Protein AF-A0A257R9K8-F1 (afdb_monomer)

Sequence (187 aa):
MIDKPDPLGQGSGMNDDDGDRAAQPGGELALRAGPARPNPPLPIALMILLLGLAAPFVFVRTAQPSPFLTMMALLLPLAGTIAVIGAVESMRRLRADRAIRARAVIGVEGITLHRKPADAEHHAWTDIASADVTATVLTLILRGEGGKRVRRAVRYGRLETPVEMLRGRIAQGLRTGGSVTEADQLS

Structure (mmCIF, N/CA/C/O backbone):
data_AF-A0A257R9K8-F1
#
_entry.id   AF-A0A257R9K8-F1
#
loop_
_atom_site.group_PDB
_atom_site.id
_atom_site.type_symbol
_atom_site.label_atom_id
_atom_site.label_alt_id
_atom_site.label_comp_id
_atom_site.label_asym_id
_atom_site.label_entity_id
_atom_site.label_seq_id
_atom_site.pdbx_PDB_ins_code
_atom_site.Cartn_x
_atom_site.Cartn_y
_atom_site.Cartn_z
_atom_site.occupancy
_atom_site.B_iso_or_equiv
_atom_site.auth_seq_id
_atom_site.auth_comp_id
_atom_site.auth_asym_id
_atom_site.auth_atom_id
_atom_site.pdbx_PDB_model_num
ATOM 1 N N . MET A 1 1 ? 47.561 -29.122 45.111 1.00 55.53 1 MET A N 1
ATOM 2 C CA . MET A 1 1 ? 46.086 -29.148 45.038 1.00 55.53 1 MET A CA 1
ATOM 3 C C . MET A 1 1 ? 45.684 -27.752 44.601 1.00 55.53 1 MET A C 1
ATOM 5 O O . MET A 1 1 ? 45.862 -26.827 45.375 1.00 55.53 1 MET A O 1
ATOM 9 N N . ILE A 1 2 ? 45.395 -27.575 43.311 1.00 54.31 2 ILE A N 1
ATOM 10 C CA . ILE A 1 2 ? 45.179 -26.260 42.693 1.00 54.31 2 ILE A CA 1
ATOM 11 C C . ILE A 1 2 ? 43.671 -26.065 42.586 1.00 54.31 2 ILE A C 1
ATOM 13 O O . ILE A 1 2 ? 42.995 -26.885 41.963 1.00 54.31 2 ILE A O 1
ATOM 17 N N . ASP A 1 3 ? 43.186 -25.018 43.246 1.00 55.19 3 ASP A N 1
ATOM 18 C CA . ASP A 1 3 ? 41.790 -24.599 43.265 1.00 55.19 3 ASP A CA 1
ATOM 19 C C . ASP A 1 3 ? 41.323 -24.215 41.860 1.00 55.19 3 ASP A C 1
ATOM 21 O O . ASP A 1 3 ? 42.001 -23.487 41.128 1.00 55.19 3 ASP A O 1
ATOM 25 N N . LYS A 1 4 ? 40.162 -24.737 41.478 1.00 68.06 4 LYS A N 1
ATOM 26 C CA . LYS A 1 4 ? 39.526 -24.517 40.182 1.00 68.06 4 LYS A CA 1
ATOM 27 C C . LYS A 1 4 ? 38.379 -23.528 40.406 1.00 68.06 4 LYS A C 1
ATOM 29 O O . LYS A 1 4 ? 37.472 -23.870 41.157 1.00 68.06 4 LYS A O 1
ATOM 34 N N . PRO A 1 5 ? 38.382 -22.329 39.802 1.00 65.88 5 PRO A N 1
ATOM 35 C CA . PRO A 1 5 ? 37.257 -21.418 39.953 1.00 65.88 5 PRO A CA 1
ATOM 36 C C . PRO A 1 5 ? 36.048 -21.905 39.144 1.00 65.88 5 PRO A C 1
ATOM 38 O O . PRO A 1 5 ? 36.169 -22.274 37.971 1.00 65.88 5 PRO A O 1
ATOM 41 N N . ASP A 1 6 ? 34.890 -21.893 39.803 1.00 66.25 6 ASP A N 1
ATOM 42 C CA . ASP A 1 6 ? 33.575 -22.172 39.234 1.00 66.25 6 ASP A CA 1
ATOM 43 C C . ASP A 1 6 ? 33.166 -21.118 38.185 1.00 66.25 6 ASP A C 1
ATOM 45 O O . ASP A 1 6 ? 33.391 -19.918 38.383 1.00 66.25 6 ASP A O 1
ATOM 49 N N . PRO A 1 7 ? 32.521 -21.525 37.075 1.00 64.81 7 PRO A N 1
ATOM 50 C CA . PRO A 1 7 ? 31.951 -20.597 36.111 1.00 64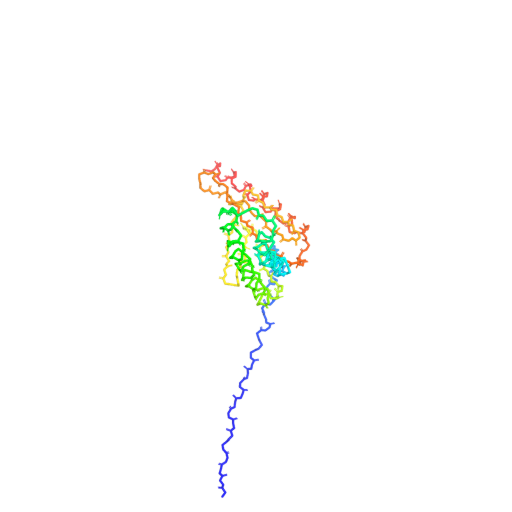.81 7 PRO A CA 1
ATOM 51 C C . PRO A 1 7 ? 30.667 -19.974 36.674 1.00 64.81 7 PRO A C 1
ATOM 53 O O . PRO A 1 7 ? 29.635 -20.628 36.827 1.00 64.81 7 PRO A O 1
ATOM 56 N N . LEU A 1 8 ? 30.729 -18.673 36.951 1.00 63.28 8 LEU A N 1
ATOM 57 C CA . LEU A 1 8 ? 29.572 -17.852 37.284 1.00 63.28 8 LEU A CA 1
ATOM 58 C C . LEU A 1 8 ? 28.563 -17.829 36.123 1.00 63.28 8 LEU A C 1
ATOM 60 O O . LEU A 1 8 ? 28.846 -17.321 35.042 1.00 63.28 8 LEU A O 1
ATOM 64 N N . GLY A 1 9 ? 27.363 -18.334 36.407 1.00 53.44 9 GLY A N 1
ATOM 65 C CA . GLY A 1 9 ? 26.102 -17.659 36.097 1.00 53.44 9 GLY A CA 1
ATOM 66 C C . GLY A 1 9 ? 25.776 -17.422 34.624 1.00 53.44 9 GLY A C 1
ATOM 67 O O . GLY A 1 9 ? 25.812 -16.287 34.156 1.00 53.44 9 GLY A O 1
ATOM 68 N N . GLN A 1 10 ? 25.300 -18.458 33.927 1.00 51.50 10 GLN A N 1
ATOM 69 C CA . GLN A 1 10 ? 24.393 -18.243 32.796 1.00 51.50 10 GLN A CA 1
ATOM 70 C C . GLN A 1 10 ? 23.023 -17.840 33.342 1.00 51.50 10 GLN A C 1
ATOM 72 O O . GLN A 1 10 ? 22.193 -18.667 33.715 1.00 51.50 10 GLN A O 1
ATOM 77 N N . GLY A 1 11 ? 22.840 -16.526 33.452 1.00 48.53 11 GLY A N 1
ATOM 78 C CA . GLY A 1 11 ? 21.573 -15.907 33.785 1.00 48.53 11 GLY A CA 1
ATOM 79 C C . GLY A 1 11 ? 20.512 -16.211 32.730 1.00 48.53 11 GLY A C 1
ATOM 80 O O . GLY A 1 11 ? 20.732 -16.028 31.537 1.00 48.53 11 GLY A O 1
ATOM 81 N N . SER A 1 12 ? 19.360 -16.672 33.215 1.00 55.56 12 SER A N 1
ATOM 82 C CA . SER A 1 12 ? 18.038 -16.124 32.902 1.00 55.56 12 SER A CA 1
ATOM 83 C C . SER A 1 12 ? 17.899 -15.513 31.501 1.00 55.56 12 SER A C 1
ATOM 85 O O . SER A 1 12 ? 17.881 -14.295 31.327 1.00 55.56 12 SER A O 1
ATOM 87 N N . GLY A 1 13 ? 17.782 -16.375 30.492 1.00 46.25 13 GLY A N 1
ATOM 88 C CA . GLY A 1 13 ? 17.338 -15.992 29.156 1.00 46.25 13 GLY A CA 1
ATOM 89 C C . GLY A 1 13 ? 15.830 -15.772 29.149 1.00 46.25 13 GLY A C 1
ATOM 90 O O . GLY A 1 13 ? 15.085 -16.680 28.804 1.00 46.25 13 GLY A O 1
ATOM 91 N N . MET A 1 14 ? 15.432 -14.592 29.622 1.00 52.47 14 MET A N 1
ATOM 92 C CA . MET A 1 14 ? 14.303 -13.775 29.169 1.00 52.47 14 MET A CA 1
ATOM 93 C C . MET A 1 14 ? 13.263 -14.504 28.289 1.00 52.47 14 MET A C 1
ATOM 95 O O . MET A 1 14 ? 13.457 -14.710 27.091 1.00 52.47 14 MET A O 1
ATOM 99 N N . ASN A 1 15 ? 12.130 -14.850 28.903 1.00 48.72 15 ASN A N 1
ATOM 100 C CA . ASN A 1 15 ? 10.865 -15.084 28.210 1.00 48.72 15 ASN A CA 1
ATOM 101 C C . ASN A 1 15 ? 10.399 -13.756 27.581 1.00 48.72 15 ASN A C 1
ATOM 103 O O . ASN A 1 15 ? 9.655 -13.013 28.210 1.00 48.72 15 ASN A O 1
ATOM 107 N N . ASP A 1 16 ? 10.821 -13.465 26.350 1.00 50.03 16 ASP A N 1
ATOM 108 C CA . ASP A 1 16 ? 10.291 -12.357 25.534 1.00 50.03 16 ASP A CA 1
ATOM 109 C C . ASP A 1 16 ? 9.246 -12.864 24.518 1.00 50.03 16 ASP A C 1
ATOM 111 O O . ASP A 1 16 ? 9.225 -12.444 23.361 1.00 50.03 16 ASP A O 1
ATOM 115 N N . ASP A 1 17 ? 8.378 -13.790 24.935 1.00 45.75 17 ASP A N 1
ATOM 116 C CA . ASP A 1 17 ? 7.265 -14.305 24.114 1.00 45.75 17 ASP A CA 1
ATOM 117 C C . ASP A 1 17 ? 5.895 -13.869 24.671 1.00 45.75 17 ASP A C 1
ATOM 119 O O . ASP A 1 17 ? 4.908 -14.596 24.621 1.00 45.75 17 ASP A O 1
ATOM 123 N N . ASP A 1 18 ? 5.840 -12.651 25.224 1.00 44.41 18 ASP A N 1
ATOM 124 C CA . ASP A 1 18 ? 4.623 -11.992 25.733 1.00 44.41 18 ASP A CA 1
ATOM 125 C C . ASP A 1 18 ? 4.206 -10.771 24.878 1.00 44.41 18 ASP A C 1
ATOM 127 O O . ASP A 1 18 ? 3.496 -9.871 25.324 1.00 44.41 18 ASP A O 1
ATOM 131 N N . GLY A 1 19 ? 4.614 -10.728 23.604 1.00 45.31 19 GLY A N 1
ATOM 132 C CA . GLY A 1 19 ? 4.283 -9.625 22.689 1.00 45.31 19 GLY A CA 1
ATOM 133 C C . GLY A 1 19 ? 2.932 -9.731 21.969 1.00 45.31 19 GLY A C 1
ATOM 134 O O . GLY A 1 19 ? 2.471 -8.740 21.405 1.00 45.31 19 GLY A O 1
ATOM 135 N N . ASP A 1 20 ? 2.279 -10.900 21.972 1.00 46.03 20 ASP A N 1
ATOM 136 C CA . ASP A 1 20 ? 1.081 -11.158 21.148 1.00 46.03 20 ASP A CA 1
ATOM 137 C C . ASP A 1 20 ? -0.254 -11.121 21.920 1.00 46.03 20 ASP A C 1
ATOM 139 O O . ASP A 1 20 ? -1.322 -11.391 21.360 1.00 46.03 20 ASP A O 1
ATOM 143 N N . ARG A 1 21 ? -0.227 -10.712 23.197 1.00 46.47 21 ARG A N 1
ATOM 144 C CA . ARG A 1 21 ? -1.410 -10.578 24.069 1.00 46.47 21 ARG A CA 1
ATOM 145 C C . ARG A 1 21 ? -1.818 -9.132 24.366 1.00 46.47 21 ARG A C 1
ATOM 147 O O . ARG A 1 21 ? -2.255 -8.819 25.466 1.00 46.47 21 ARG A O 1
ATOM 154 N N . ALA A 1 22 ? -1.806 -8.270 23.357 1.00 46.34 22 ALA A N 1
ATOM 155 C CA . ALA A 1 22 ? -2.662 -7.082 23.356 1.00 46.34 22 ALA A CA 1
ATOM 156 C C . ALA A 1 22 ? -3.868 -7.305 22.430 1.00 46.34 22 ALA A C 1
ATOM 158 O O . ALA A 1 22 ? -4.115 -6.553 21.490 1.00 46.34 22 ALA A O 1
ATOM 159 N N . ALA A 1 23 ? -4.642 -8.360 22.699 1.00 44.97 23 ALA A N 1
ATOM 160 C CA . ALA A 1 23 ? -6.067 -8.324 22.402 1.00 44.97 23 ALA A CA 1
ATOM 161 C C . ALA A 1 23 ? -6.681 -7.319 23.388 1.00 44.97 23 ALA A C 1
ATOM 163 O O . ALA A 1 23 ? -7.135 -7.695 24.467 1.00 44.97 23 ALA A O 1
ATOM 164 N N . GLN A 1 24 ? -6.585 -6.026 23.062 1.00 46.12 24 GLN A N 1
ATOM 165 C CA . GLN A 1 24 ? -7.233 -4.992 23.854 1.00 46.12 24 GLN A CA 1
ATOM 166 C C . GLN A 1 24 ? -8.745 -5.259 23.861 1.00 46.12 24 GLN A C 1
ATOM 168 O O . GLN A 1 24 ? -9.344 -5.462 22.797 1.00 46.12 24 GLN A O 1
ATOM 173 N N . PRO A 1 25 ? -9.380 -5.289 25.041 1.00 41.09 25 PRO A N 1
ATOM 174 C CA . PRO A 1 25 ? -10.814 -5.447 25.138 1.00 41.09 25 PRO A CA 1
ATOM 175 C C . PRO A 1 25 ? -11.462 -4.123 24.715 1.00 41.09 25 PRO A C 1
ATOM 177 O O . PRO A 1 25 ? -11.513 -3.180 25.494 1.00 41.09 25 PRO A O 1
ATOM 180 N N . GLY A 1 26 ? -11.951 -4.048 23.473 1.00 55.06 26 GLY A N 1
ATOM 181 C CA . GLY A 1 26 ? -12.866 -2.983 23.047 1.00 55.06 26 GLY A CA 1
ATOM 182 C C . GLY A 1 26 ? -12.570 -2.361 21.684 1.00 55.06 26 GLY A C 1
ATOM 183 O O . GLY A 1 26 ? -12.005 -1.283 21.589 1.00 55.06 26 GLY A O 1
ATOM 184 N N . GLY A 1 27 ? -13.048 -2.990 20.608 1.00 69.81 27 GLY A N 1
ATOM 185 C CA . GLY A 1 27 ? -13.334 -2.290 19.347 1.00 69.81 27 GLY A CA 1
ATOM 186 C C . GLY A 1 27 ? -12.174 -2.052 18.373 1.00 69.81 27 GLY A C 1
ATOM 187 O O . GLY A 1 27 ? -12.426 -1.551 17.276 1.00 69.81 27 GLY A O 1
ATOM 188 N N . GLU A 1 28 ? -10.936 -2.415 18.687 1.00 85.06 28 GLU A N 1
ATOM 189 C CA . GLU A 1 28 ? -9.831 -2.288 17.729 1.00 85.06 28 GLU A CA 1
ATOM 190 C C . GLU A 1 28 ? -9.711 -3.526 16.833 1.00 85.06 28 GLU A C 1
ATOM 192 O O . GLU A 1 28 ? -9.675 -4.662 17.307 1.00 85.06 28 GLU A O 1
ATOM 197 N N . LEU A 1 29 ? -9.647 -3.314 15.515 1.00 90.00 29 LEU A N 1
ATOM 198 C CA . LEU A 1 29 ? -9.454 -4.382 14.536 1.00 90.00 29 LEU A CA 1
ATOM 199 C C . LEU A 1 29 ? -8.083 -4.242 13.874 1.00 90.00 29 LEU A C 1
ATOM 201 O O . LEU A 1 29 ? -7.843 -3.327 13.084 1.00 90.00 29 LEU A O 1
ATOM 205 N N . ALA A 1 30 ? -7.183 -5.175 14.172 1.00 90.81 30 ALA A N 1
ATOM 206 C CA . ALA A 1 30 ? -5.856 -5.206 13.574 1.00 90.81 30 ALA A CA 1
ATOM 207 C C . ALA A 1 30 ? -5.879 -5.845 12.174 1.00 90.81 30 ALA A C 1
ATOM 209 O O . ALA A 1 30 ? -6.375 -6.957 11.971 1.00 90.81 30 ALA A O 1
ATOM 210 N N . LEU A 1 31 ? -5.263 -5.166 11.208 1.00 90.62 31 LEU A N 1
ATOM 211 C CA . LEU A 1 31 ? -4.897 -5.716 9.909 1.00 90.62 31 LEU A CA 1
ATOM 212 C C . LEU A 1 31 ? -3.594 -6.499 10.080 1.00 90.62 31 LEU A C 1
ATOM 214 O O . LEU A 1 31 ? -2.499 -5.930 10.025 1.00 90.62 31 LEU A O 1
ATOM 218 N N . ARG A 1 32 ? -3.715 -7.810 10.310 1.00 88.31 32 ARG A N 1
ATOM 219 C CA . ARG A 1 32 ? -2.577 -8.726 10.418 1.00 88.31 32 ARG A CA 1
ATOM 220 C C . ARG A 1 32 ? -2.235 -9.274 9.042 1.00 88.31 32 ARG A C 1
ATOM 222 O O . ARG A 1 32 ? -3.056 -9.932 8.401 1.00 88.31 32 ARG A O 1
ATOM 229 N N . ALA A 1 33 ? -1.036 -8.965 8.565 1.00 88.56 33 ALA A N 1
ATOM 230 C CA . ALA A 1 33 ? -0.581 -9.426 7.265 1.00 88.56 33 ALA A CA 1
ATOM 231 C C . ALA A 1 33 ? 0.932 -9.652 7.233 1.00 88.56 33 ALA A C 1
ATOM 233 O O . ALA A 1 33 ? 1.720 -8.967 7.898 1.00 88.56 33 ALA A O 1
ATOM 234 N N . GLY A 1 34 ? 1.329 -10.621 6.417 1.00 85.00 34 GLY A N 1
ATOM 235 C CA . GLY A 1 34 ? 2.717 -10.856 6.064 1.00 85.00 34 GLY A CA 1
ATOM 236 C C . GLY A 1 34 ? 3.319 -9.731 5.208 1.00 85.00 34 GLY A C 1
ATOM 237 O O . GLY A 1 34 ? 2.640 -8.789 4.775 1.00 85.00 34 GLY A O 1
ATOM 238 N N . PRO A 1 35 ? 4.629 -9.812 4.950 1.00 82.88 35 PRO A N 1
ATOM 239 C CA . PRO A 1 35 ? 5.346 -8.789 4.205 1.00 82.88 35 PRO A CA 1
ATOM 240 C C . PRO A 1 35 ? 4.851 -8.677 2.759 1.00 82.88 35 PRO A C 1
ATOM 242 O O . PRO A 1 35 ? 4.417 -9.653 2.138 1.00 82.88 35 PRO A O 1
ATOM 245 N N . ALA A 1 36 ? 4.943 -7.469 2.201 1.00 83.75 36 ALA A N 1
ATOM 246 C CA . ALA A 1 36 ? 4.628 -7.227 0.799 1.00 83.75 36 ALA A CA 1
ATOM 247 C C . ALA A 1 36 ? 5.487 -8.106 -0.123 1.00 83.75 36 ALA A C 1
ATOM 249 O O . ALA A 1 36 ? 6.672 -8.337 0.129 1.00 83.75 36 ALA A O 1
ATOM 250 N N . ARG A 1 37 ? 4.896 -8.567 -1.231 1.00 79.62 37 ARG A N 1
ATOM 251 C CA . ARG A 1 37 ? 5.648 -9.299 -2.256 1.00 79.62 37 ARG A CA 1
ATOM 252 C C . ARG A 1 37 ? 6.726 -8.394 -2.875 1.00 79.62 37 ARG A C 1
ATOM 254 O O . ARG A 1 37 ? 6.467 -7.203 -3.072 1.00 79.62 37 ARG A O 1
ATOM 261 N N . PRO A 1 38 ? 7.901 -8.947 -3.214 1.00 77.12 38 PRO A N 1
ATOM 262 C CA . PRO A 1 38 ? 8.971 -8.176 -3.824 1.00 77.12 38 PRO A CA 1
ATOM 263 C C . PRO A 1 38 ? 8.558 -7.647 -5.200 1.00 77.12 38 PRO A C 1
ATOM 265 O O . PRO A 1 38 ? 7.914 -8.354 -5.977 1.00 77.12 38 PRO A O 1
ATOM 268 N N . ASN A 1 39 ? 8.930 -6.399 -5.492 1.00 78.81 39 ASN A N 1
ATOM 269 C CA . ASN A 1 39 ? 8.650 -5.737 -6.762 1.00 78.81 39 ASN A CA 1
ATOM 270 C C . ASN A 1 39 ? 9.881 -4.932 -7.229 1.00 78.81 39 ASN A C 1
ATOM 272 O O . ASN A 1 39 ? 10.261 -4.001 -6.515 1.00 78.81 39 ASN A O 1
ATOM 276 N N . PRO A 1 40 ? 10.469 -5.238 -8.402 1.00 75.38 40 PRO A N 1
ATOM 277 C CA . PRO A 1 40 ? 10.122 -6.348 -9.297 1.00 75.38 40 PRO A CA 1
ATOM 278 C C . PRO A 1 40 ? 10.531 -7.727 -8.729 1.00 75.38 40 PRO A C 1
ATOM 280 O O . PRO A 1 40 ? 11.467 -7.816 -7.933 1.00 75.38 40 PRO A O 1
ATOM 283 N N . PRO A 1 41 ? 9.859 -8.825 -9.126 1.00 82.75 41 PRO A N 1
ATOM 284 C CA . PRO A 1 41 ? 10.306 -10.184 -8.824 1.00 82.75 41 PRO A CA 1
ATOM 285 C C . PRO A 1 41 ? 11.723 -10.440 -9.352 1.00 82.75 41 PRO A C 1
ATOM 287 O O . PRO A 1 41 ? 12.034 -10.076 -10.486 1.00 82.75 41 PRO A O 1
ATOM 290 N N . LEU A 1 42 ? 12.560 -11.130 -8.567 1.00 83.69 42 LEU A N 1
ATOM 291 C CA . LEU A 1 42 ? 13.951 -11.432 -8.935 1.00 83.69 42 LEU A CA 1
ATOM 292 C C . LEU A 1 42 ? 14.094 -12.075 -10.332 1.00 83.69 42 LEU A C 1
ATOM 294 O O . LEU A 1 42 ? 14.951 -11.612 -11.084 1.00 83.69 42 LEU A O 1
ATOM 298 N N . PRO A 1 43 ? 13.264 -13.063 -10.741 1.00 86.00 43 PRO A N 1
ATOM 299 C CA . PRO A 1 43 ? 13.372 -13.641 -12.082 1.00 86.00 43 PRO A CA 1
ATOM 300 C C . PRO A 1 43 ? 13.142 -12.614 -13.197 1.00 86.00 43 PRO A C 1
ATOM 302 O O . PRO A 1 43 ? 13.826 -12.650 -14.213 1.00 86.00 43 PRO A O 1
ATOM 305 N N . ILE A 1 44 ? 12.223 -11.663 -12.986 1.00 85.81 44 ILE A N 1
ATOM 306 C CA . ILE A 1 44 ? 11.934 -10.596 -13.952 1.00 85.81 44 ILE A CA 1
ATOM 307 C C . ILE A 1 44 ? 13.108 -9.618 -14.023 1.00 85.81 44 ILE A C 1
ATOM 309 O O . ILE A 1 44 ? 13.541 -9.267 -15.116 1.00 85.81 44 ILE A O 1
ATOM 313 N N . ALA A 1 45 ? 13.665 -9.218 -12.877 1.00 85.56 45 ALA A N 1
ATOM 314 C CA . ALA A 1 45 ? 14.845 -8.354 -12.842 1.00 85.56 45 ALA A CA 1
ATOM 315 C C . ALA A 1 45 ? 16.049 -8.997 -13.556 1.00 85.56 45 ALA A C 1
ATOM 317 O O . ALA A 1 45 ? 16.724 -8.336 -14.343 1.00 85.56 45 ALA A O 1
ATOM 318 N N . LEU A 1 46 ? 16.275 -10.299 -13.340 1.00 87.62 46 LEU A N 1
ATOM 319 C CA . LEU A 1 46 ? 17.307 -11.067 -14.040 1.00 87.62 46 LEU A CA 1
ATOM 320 C C . LEU A 1 46 ? 17.039 -11.149 -15.546 1.00 87.62 46 LEU A C 1
ATOM 322 O O . LEU A 1 46 ? 17.965 -10.963 -16.327 1.00 87.62 46 LEU A O 1
ATOM 326 N N . MET A 1 47 ? 15.791 -11.370 -15.969 1.00 87.12 47 MET A N 1
ATOM 327 C CA . MET A 1 47 ? 15.427 -11.344 -17.389 1.00 87.12 47 MET A CA 1
ATOM 328 C C . MET A 1 47 ? 15.715 -9.988 -18.039 1.00 87.12 47 MET A C 1
ATOM 330 O O . MET A 1 47 ? 16.282 -9.956 -19.126 1.00 87.12 47 MET A O 1
ATOM 334 N N . ILE A 1 48 ? 15.358 -8.877 -17.383 1.00 85.00 48 ILE A N 1
ATOM 335 C CA . ILE A 1 48 ? 15.638 -7.521 -17.884 1.00 85.00 48 ILE A CA 1
ATOM 336 C C . ILE A 1 48 ? 17.149 -7.308 -18.016 1.00 85.00 48 ILE A C 1
ATOM 338 O O . ILE A 1 48 ? 17.604 -6.785 -19.031 1.00 85.00 48 ILE A O 1
ATOM 342 N N . LEU A 1 49 ? 17.934 -7.753 -17.029 1.00 85.94 49 LEU A N 1
ATOM 343 C CA . LEU A 1 49 ? 19.392 -7.688 -17.094 1.00 85.94 49 LEU A CA 1
ATOM 344 C C . LEU A 1 49 ? 19.947 -8.517 -18.261 1.00 85.94 49 LEU A C 1
ATOM 346 O O . LEU A 1 49 ? 20.741 -8.004 -19.042 1.00 85.94 49 LEU A O 1
ATOM 350 N N . LEU A 1 50 ? 19.516 -9.773 -18.408 1.00 88.06 50 LEU A N 1
ATOM 351 C CA . LEU A 1 50 ? 19.958 -10.651 -19.496 1.00 88.06 50 LEU A CA 1
ATOM 352 C C . LEU A 1 50 ? 19.598 -10.075 -20.868 1.00 88.06 50 LEU A C 1
ATOM 354 O O . LEU A 1 50 ? 20.434 -10.073 -21.768 1.00 88.06 50 LEU A O 1
ATOM 358 N N . LEU A 1 51 ? 18.388 -9.530 -21.014 1.00 84.69 51 LEU A N 1
ATOM 359 C CA . LEU A 1 51 ? 17.959 -8.850 -22.232 1.00 84.69 51 LEU A CA 1
ATOM 360 C C . LEU A 1 51 ? 18.822 -7.612 -22.510 1.00 84.69 51 LEU A C 1
ATOM 362 O O . LEU A 1 51 ? 19.235 -7.396 -23.648 1.00 84.69 51 LEU A O 1
ATOM 366 N N . GLY A 1 52 ? 19.143 -6.835 -21.473 1.00 82.44 52 GLY A N 1
ATOM 367 C CA . GLY A 1 52 ? 20.021 -5.672 -21.578 1.00 82.44 52 GLY A CA 1
ATOM 368 C C . GLY A 1 52 ? 21.453 -6.014 -21.976 1.00 82.44 52 GLY A C 1
ATOM 369 O O . GLY A 1 52 ? 22.074 -5.240 -22.694 1.00 82.44 52 GLY A O 1
ATOM 370 N N . LEU A 1 53 ? 21.960 -7.183 -21.581 1.00 84.50 53 LEU A N 1
ATOM 371 C CA . LEU A 1 53 ? 23.272 -7.678 -22.007 1.00 84.50 53 LEU A CA 1
ATOM 372 C C . LEU A 1 53 ? 23.247 -8.269 -23.425 1.00 84.50 53 LEU A C 1
ATOM 374 O O . LEU A 1 53 ? 24.219 -8.131 -24.165 1.00 84.50 53 LEU A O 1
ATOM 378 N N . ALA A 1 54 ? 22.142 -8.903 -23.824 1.00 83.94 54 ALA A N 1
ATOM 379 C CA . ALA A 1 54 ? 21.993 -9.501 -25.149 1.00 83.94 54 ALA A CA 1
ATOM 380 C C . ALA A 1 54 ? 21.736 -8.460 -26.252 1.00 83.94 54 ALA A C 1
ATOM 382 O O . ALA A 1 54 ? 22.211 -8.629 -27.376 1.00 83.94 54 ALA A O 1
ATOM 383 N N . ALA A 1 55 ? 21.016 -7.375 -25.945 1.00 77.31 55 ALA A N 1
ATOM 384 C CA . ALA A 1 55 ? 20.639 -6.356 -26.923 1.00 77.31 55 ALA A CA 1
ATOM 385 C C . ALA A 1 55 ? 21.848 -5.749 -27.671 1.00 77.31 55 ALA A C 1
ATOM 387 O O . ALA A 1 55 ? 21.825 -5.771 -28.903 1.00 77.31 55 ALA A O 1
ATOM 388 N N . PRO A 1 56 ? 22.935 -5.298 -27.007 1.00 73.50 56 PRO A N 1
ATOM 389 C CA . PRO A 1 56 ? 24.136 -4.823 -27.695 1.00 73.50 56 PRO A CA 1
ATOM 390 C C . PRO A 1 56 ? 24.708 -5.839 -28.691 1.00 73.50 56 PRO A C 1
ATOM 392 O O . PRO A 1 56 ? 25.090 -5.466 -29.795 1.00 73.50 56 PRO A O 1
ATOM 395 N N . PHE A 1 57 ? 24.725 -7.128 -28.338 1.00 78.19 57 PHE A N 1
ATOM 396 C CA . PHE A 1 57 ? 25.269 -8.178 -29.201 1.00 78.19 57 PHE A CA 1
ATOM 397 C C . PHE A 1 57 ? 24.435 -8.378 -30.472 1.00 78.19 57 PHE A C 1
ATOM 399 O O . PHE A 1 57 ? 24.987 -8.551 -31.559 1.00 78.19 57 PHE A O 1
ATOM 406 N N . VAL A 1 58 ? 23.106 -8.316 -30.343 1.00 77.12 58 VAL A N 1
ATOM 407 C CA . VAL A 1 58 ? 22.188 -8.386 -31.486 1.00 77.12 58 VAL A CA 1
ATOM 408 C C . VAL A 1 58 ? 22.367 -7.156 -32.375 1.00 77.12 58 VAL A C 1
ATOM 410 O O . VAL A 1 58 ? 22.611 -7.310 -33.568 1.00 77.12 58 VAL A O 1
ATOM 413 N N . PHE A 1 59 ? 22.357 -5.945 -31.807 1.00 72.88 59 PHE A N 1
ATOM 414 C CA . PHE A 1 59 ? 22.502 -4.709 -32.585 1.00 72.88 59 PHE A CA 1
ATOM 415 C C . PHE A 1 59 ? 23.838 -4.617 -33.329 1.00 72.88 59 PHE A C 1
ATOM 417 O O . PHE A 1 59 ? 23.851 -4.192 -34.481 1.00 72.88 59 PHE A O 1
ATOM 424 N N . VAL A 1 60 ? 24.938 -5.073 -32.722 1.00 72.06 60 VAL A N 1
ATOM 425 C CA . VAL A 1 60 ? 26.252 -5.120 -33.386 1.00 72.06 60 VAL A CA 1
ATOM 426 C C . VAL A 1 60 ? 26.258 -6.083 -34.580 1.00 72.06 60 VAL A C 1
ATOM 428 O O . VAL A 1 60 ? 26.976 -5.840 -35.546 1.00 72.06 60 VAL A O 1
ATOM 431 N N . ARG A 1 61 ? 25.471 -7.169 -34.548 1.00 74.75 61 ARG A N 1
ATOM 432 C CA . ARG A 1 61 ? 25.439 -8.165 -35.633 1.00 74.75 61 ARG A CA 1
ATOM 433 C C . ARG A 1 61 ? 24.383 -7.917 -36.707 1.00 74.75 61 ARG A C 1
ATOM 435 O O . ARG A 1 61 ? 24.570 -8.403 -37.818 1.00 74.75 61 ARG A O 1
ATOM 442 N N . THR A 1 62 ? 23.280 -7.235 -36.399 1.00 70.62 62 THR A N 1
ATOM 443 C CA . THR A 1 62 ? 22.111 -7.187 -37.299 1.00 70.62 62 THR A CA 1
ATOM 444 C C . THR A 1 62 ? 21.710 -5.792 -37.770 1.00 70.62 62 THR A C 1
ATOM 446 O O . THR A 1 62 ? 20.897 -5.699 -38.686 1.00 70.62 62 THR A O 1
ATOM 449 N N . ALA A 1 63 ? 22.215 -4.710 -37.170 1.00 58.41 63 ALA A N 1
ATOM 450 C CA . ALA A 1 63 ? 21.759 -3.355 -37.480 1.00 58.41 63 ALA A CA 1
ATOM 451 C C . ALA A 1 63 ? 22.822 -2.517 -38.204 1.00 58.41 63 ALA A C 1
ATOM 453 O O . ALA A 1 63 ? 24.021 -2.649 -37.965 1.00 58.41 63 ALA A O 1
ATOM 454 N N . GLN A 1 64 ? 22.363 -1.601 -39.063 1.00 69.06 64 GLN A N 1
ATOM 455 C CA . GLN A 1 64 ? 23.201 -0.513 -39.564 1.00 69.06 64 GLN A CA 1
ATOM 456 C C . GLN A 1 64 ? 23.724 0.318 -38.376 1.00 69.06 64 GLN A C 1
ATOM 458 O O . GLN A 1 64 ? 22.968 0.546 -37.426 1.00 69.06 64 GLN A O 1
ATOM 463 N N . PRO A 1 65 ? 24.990 0.770 -38.400 1.00 66.31 65 PRO A N 1
ATOM 464 C CA . PRO A 1 65 ? 25.617 1.458 -37.276 1.00 66.31 65 PRO A CA 1
ATOM 465 C C . PRO A 1 65 ? 24.914 2.793 -36.988 1.00 66.31 65 PRO A C 1
ATOM 467 O O . PRO A 1 65 ? 25.207 3.817 -37.598 1.00 66.31 65 PRO A O 1
ATOM 470 N N . SER A 1 66 ? 23.973 2.778 -36.042 1.00 81.31 66 SER A N 1
ATOM 471 C CA . SER A 1 66 ? 23.296 3.968 -35.528 1.00 81.31 66 SER A CA 1
ATOM 472 C C . SER A 1 66 ? 23.861 4.311 -34.148 1.00 81.31 66 SER A C 1
ATOM 474 O O . SER A 1 66 ? 23.652 3.546 -33.202 1.00 81.31 66 SER A O 1
ATOM 476 N N . PRO A 1 67 ? 24.549 5.456 -33.984 1.00 79.62 67 PRO A N 1
ATOM 477 C CA . PRO A 1 67 ? 25.152 5.833 -32.706 1.00 79.62 67 PRO A CA 1
ATOM 478 C C . PRO A 1 67 ? 24.104 6.015 -31.598 1.00 79.62 67 PRO A C 1
ATOM 480 O O . PRO A 1 67 ? 24.379 5.722 -30.436 1.00 79.62 67 PRO A O 1
ATOM 483 N N . PHE A 1 68 ? 22.881 6.423 -31.955 1.00 82.12 68 PHE A N 1
ATOM 484 C CA . PHE A 1 68 ? 21.769 6.552 -31.014 1.00 82.12 68 PHE A CA 1
ATOM 485 C C . PHE A 1 68 ? 21.342 5.197 -30.430 1.00 82.12 68 PHE A C 1
ATOM 487 O O . PHE A 1 68 ? 21.196 5.071 -29.213 1.00 82.12 68 PHE A O 1
ATOM 494 N N . LEU A 1 69 ? 21.189 4.169 -31.276 1.00 76.62 69 LEU A N 1
ATOM 495 C CA . LEU A 1 69 ? 20.828 2.822 -30.821 1.00 76.62 69 LEU A CA 1
ATOM 496 C C . LEU A 1 69 ? 21.935 2.206 -29.965 1.00 76.62 69 LEU A C 1
ATOM 498 O O . LEU A 1 69 ? 21.634 1.608 -28.936 1.00 76.62 69 LEU A O 1
ATOM 502 N N . THR A 1 70 ? 23.202 2.410 -30.330 1.00 75.75 70 THR A N 1
ATOM 503 C CA . THR A 1 70 ? 24.348 1.966 -29.522 1.00 75.75 70 THR A CA 1
ATOM 504 C C . THR A 1 70 ? 24.350 2.625 -28.143 1.00 75.75 70 THR A C 1
ATOM 506 O O . THR A 1 70 ? 24.544 1.947 -27.135 1.00 75.75 70 THR A O 1
ATOM 509 N N . MET A 1 71 ? 24.074 3.932 -28.071 1.00 81.94 71 MET A N 1
ATOM 510 C CA . MET A 1 71 ? 24.001 4.660 -26.803 1.00 81.94 71 MET A CA 1
ATOM 511 C C . MET A 1 71 ? 22.837 4.170 -25.926 1.00 81.94 71 MET A C 1
ATOM 513 O O . MET A 1 71 ? 23.029 3.925 -24.738 1.00 81.94 71 MET A O 1
ATOM 517 N N . MET A 1 72 ? 21.649 3.948 -26.499 1.00 81.25 72 MET A N 1
ATOM 518 C CA . MET A 1 72 ? 20.505 3.377 -25.770 1.00 81.25 72 MET A CA 1
ATOM 519 C C . MET A 1 72 ? 20.767 1.936 -25.312 1.00 81.25 72 MET A C 1
ATOM 521 O O . MET A 1 72 ? 20.424 1.569 -24.188 1.00 81.25 72 MET A O 1
ATOM 525 N N . ALA A 1 73 ? 21.427 1.129 -26.145 1.00 76.94 73 ALA A N 1
ATOM 526 C CA . ALA A 1 73 ? 21.808 -0.237 -25.806 1.00 76.94 73 ALA A CA 1
ATOM 527 C C . ALA A 1 73 ? 22.828 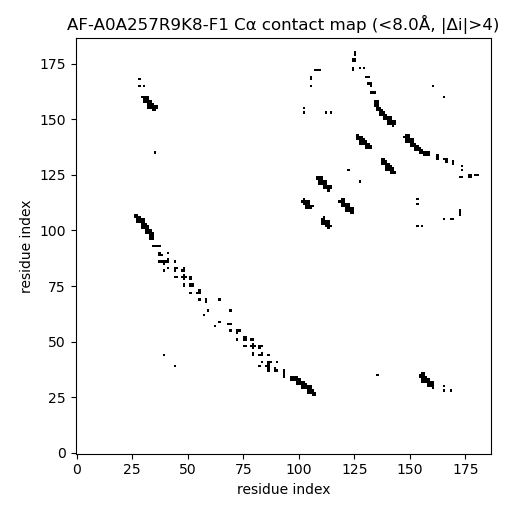-0.291 -24.658 1.00 76.94 73 ALA A C 1
ATOM 529 O O . ALA A 1 73 ? 22.786 -1.227 -23.868 1.00 76.94 73 ALA A O 1
ATOM 530 N N . LEU A 1 74 ? 23.695 0.718 -24.510 1.00 79.12 74 LEU A N 1
ATOM 531 C CA . LEU A 1 74 ? 24.619 0.836 -23.373 1.00 79.12 74 LEU A CA 1
ATOM 532 C C . LEU A 1 74 ? 23.922 1.234 -22.062 1.00 79.12 74 LEU A C 1
ATOM 534 O O . LEU A 1 74 ? 24.394 0.870 -20.985 1.00 79.12 74 LEU A O 1
ATOM 538 N N . LEU A 1 75 ? 22.787 1.935 -22.130 1.00 83.56 75 LEU A N 1
ATOM 539 C CA . LEU A 1 75 ? 21.991 2.289 -20.948 1.00 83.56 75 LEU A CA 1
ATOM 540 C C . LEU A 1 75 ? 21.153 1.110 -20.424 1.00 83.56 75 LEU A C 1
ATOM 542 O O . LEU A 1 75 ? 20.830 1.064 -19.236 1.00 83.56 75 LEU A O 1
ATOM 546 N N . LEU A 1 76 ? 20.826 0.134 -21.277 1.00 81.12 76 LEU A N 1
ATOM 547 C CA . LEU A 1 76 ? 20.025 -1.035 -20.899 1.00 81.12 76 LEU A CA 1
ATOM 548 C C . LEU A 1 76 ? 20.668 -1.898 -19.791 1.00 81.12 76 LEU A C 1
ATOM 550 O O . LEU A 1 76 ? 19.971 -2.219 -18.825 1.00 81.12 76 LEU A O 1
ATOM 554 N N . PRO A 1 77 ? 21.969 -2.251 -19.858 1.00 82.25 77 PRO A N 1
ATOM 555 C CA . PRO A 1 77 ? 22.667 -2.930 -18.770 1.00 82.25 77 PRO A CA 1
ATOM 556 C C . PRO A 1 77 ? 22.580 -2.176 -17.442 1.00 82.25 77 PRO A C 1
ATOM 558 O O . PRO A 1 77 ? 22.382 -2.802 -16.403 1.00 82.25 77 PRO A O 1
ATOM 561 N N . LEU A 1 78 ? 22.670 -0.840 -17.469 1.00 84.88 78 LEU A N 1
ATOM 562 C CA . LEU A 1 78 ? 22.564 -0.005 -16.270 1.00 84.88 78 LEU A CA 1
ATOM 563 C C . LEU A 1 78 ? 21.158 -0.089 -15.651 1.00 84.88 78 LEU A C 1
ATOM 565 O O . LEU A 1 78 ? 21.012 -0.249 -14.442 1.00 84.88 78 LEU A O 1
ATOM 569 N N . ALA A 1 79 ? 20.109 -0.043 -16.475 1.00 82.50 79 ALA A N 1
ATOM 570 C CA . ALA A 1 79 ? 18.739 -0.240 -16.002 1.00 82.50 79 ALA A CA 1
ATOM 571 C C . ALA A 1 79 ? 18.535 -1.653 -15.419 1.00 82.50 79 ALA A C 1
ATOM 573 O O . ALA A 1 79 ? 17.909 -1.816 -14.368 1.00 82.50 79 ALA A O 1
ATOM 574 N N . GLY A 1 80 ? 19.109 -2.672 -16.067 1.00 81.31 80 GLY A N 1
ATOM 575 C CA . GLY A 1 80 ? 19.077 -4.057 -15.602 1.00 81.31 80 GLY A CA 1
ATOM 576 C C . GLY A 1 80 ? 19.759 -4.256 -14.247 1.00 81.31 80 GLY A C 1
ATOM 577 O O . GLY A 1 80 ? 19.199 -4.914 -13.369 1.00 81.31 80 GLY A O 1
ATOM 578 N N . THR A 1 81 ? 20.936 -3.663 -14.028 1.00 85.00 81 THR A N 1
ATOM 579 C CA . THR A 1 81 ? 21.651 -3.780 -12.746 1.00 85.00 81 THR A CA 1
ATOM 580 C C . THR A 1 81 ? 20.896 -3.092 -11.615 1.00 85.00 81 THR A C 1
ATOM 582 O O . THR A 1 81 ? 20.741 -3.692 -10.550 1.00 85.00 81 THR A O 1
ATOM 585 N N . ILE A 1 82 ? 20.342 -1.896 -11.847 1.00 86.88 82 ILE A N 1
ATOM 586 C CA . ILE A 1 82 ? 19.494 -1.193 -10.869 1.00 86.88 82 ILE A CA 1
ATOM 587 C C . ILE A 1 82 ? 18.276 -2.052 -10.495 1.00 86.88 82 ILE A C 1
ATOM 589 O O . ILE A 1 82 ? 17.960 -2.194 -9.311 1.00 86.88 82 ILE A O 1
ATOM 593 N N . ALA A 1 83 ? 17.621 -2.680 -11.478 1.00 83.00 83 ALA A N 1
ATOM 594 C CA . ALA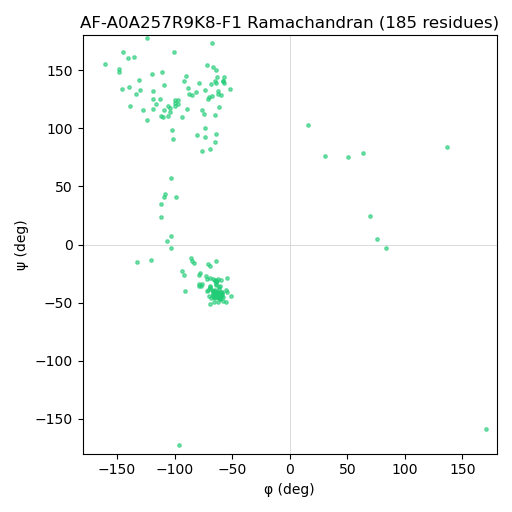 A 1 83 ? 16.486 -3.567 -11.230 1.00 83.00 83 ALA A CA 1
ATOM 595 C C . ALA A 1 83 ? 16.872 -4.785 -10.371 1.00 83.00 83 ALA A C 1
ATOM 597 O O . ALA A 1 83 ? 16.133 -5.147 -9.451 1.00 83.00 83 ALA A O 1
ATOM 598 N N . VAL A 1 84 ? 18.032 -5.403 -10.628 1.00 85.12 84 VAL A N 1
ATOM 599 C CA . VAL A 1 84 ? 18.532 -6.542 -9.840 1.00 85.12 84 VAL A CA 1
ATOM 600 C C . VAL A 1 84 ? 18.887 -6.124 -8.416 1.00 85.12 84 VAL A C 1
ATOM 602 O O . VAL A 1 84 ? 18.487 -6.813 -7.478 1.00 85.12 84 VAL A O 1
ATOM 605 N N . ILE A 1 85 ? 19.569 -4.990 -8.230 1.00 86.81 85 ILE A N 1
ATOM 606 C CA . ILE A 1 85 ? 19.882 -4.453 -6.896 1.00 86.81 85 ILE A CA 1
ATOM 607 C C . ILE A 1 85 ? 18.587 -4.227 -6.107 1.00 86.81 85 ILE A C 1
ATOM 609 O O . ILE A 1 85 ? 18.455 -4.729 -4.988 1.00 86.81 85 ILE A O 1
ATOM 613 N N . GLY A 1 86 ? 17.598 -3.565 -6.715 1.00 80.00 86 GLY A N 1
ATOM 614 C CA . GLY A 1 86 ? 16.291 -3.338 -6.097 1.00 80.00 86 GLY A CA 1
ATOM 615 C C . GLY A 1 86 ? 15.565 -4.640 -5.739 1.00 80.00 86 GLY A C 1
ATOM 616 O O . GLY A 1 86 ? 15.012 -4.763 -4.644 1.00 80.00 86 GLY A O 1
ATOM 617 N N . ALA A 1 87 ? 15.616 -5.651 -6.610 1.00 81.75 87 ALA A N 1
ATOM 618 C CA . ALA A 1 87 ? 15.016 -6.958 -6.348 1.00 81.75 87 ALA A CA 1
ATOM 619 C C . ALA A 1 87 ? 15.718 -7.718 -5.205 1.00 81.75 87 ALA A C 1
ATOM 621 O O . ALA A 1 87 ? 15.047 -8.316 -4.359 1.00 81.75 87 ALA A O 1
ATOM 622 N N . VAL A 1 88 ? 17.054 -7.675 -5.136 1.00 85.44 88 VAL A N 1
ATOM 623 C CA . VAL A 1 88 ? 17.838 -8.298 -4.055 1.00 85.44 88 VAL A CA 1
ATOM 624 C C . VAL A 1 88 ? 17.559 -7.616 -2.723 1.00 85.44 88 VAL A C 1
ATOM 626 O O . VAL A 1 88 ? 17.328 -8.299 -1.724 1.00 85.44 88 VAL A O 1
ATOM 629 N N . GLU A 1 89 ? 17.537 -6.285 -2.688 1.00 83.19 89 GLU A N 1
ATOM 630 C CA . GLU A 1 89 ? 17.223 -5.542 -1.470 1.00 83.19 89 GLU A CA 1
ATOM 631 C C . GLU A 1 89 ? 15.784 -5.810 -1.013 1.00 83.19 89 GLU A C 1
ATOM 633 O O . GLU A 1 89 ? 15.543 -6.080 0.164 1.00 83.19 89 GLU A O 1
ATOM 638 N N . SER A 1 90 ? 14.834 -5.845 -1.950 1.00 75.75 90 SER A N 1
ATOM 639 C CA . SER A 1 90 ? 13.449 -6.226 -1.677 1.00 75.75 90 SER A CA 1
ATOM 640 C C . SER A 1 90 ? 13.348 -7.641 -1.091 1.00 75.75 90 SER A C 1
ATOM 642 O O . SER A 1 90 ? 12.644 -7.858 -0.104 1.00 75.75 90 SER A O 1
ATOM 644 N N . MET A 1 91 ? 14.116 -8.601 -1.618 1.00 79.12 91 MET A N 1
ATOM 645 C CA . MET A 1 91 ? 14.168 -9.966 -1.087 1.00 79.12 91 MET A CA 1
ATOM 646 C C . MET A 1 91 ? 14.854 -10.038 0.286 1.00 79.12 91 MET A C 1
ATOM 648 O O . MET A 1 91 ? 14.424 -10.811 1.143 1.00 79.12 91 MET A O 1
ATOM 652 N N . ARG A 1 92 ? 15.894 -9.232 0.538 1.00 81.19 92 ARG A N 1
ATOM 653 C CA . ARG A 1 92 ? 16.513 -9.117 1.869 1.00 81.19 92 ARG A CA 1
ATOM 654 C C . ARG A 1 92 ? 15.521 -8.561 2.887 1.00 81.19 92 ARG A C 1
ATOM 656 O O . ARG A 1 92 ? 15.379 -9.148 3.955 1.00 81.19 92 ARG A O 1
ATOM 663 N N . ARG A 1 93 ? 14.781 -7.506 2.532 1.00 73.81 93 ARG A N 1
ATOM 664 C CA . ARG A 1 93 ? 13.707 -6.941 3.368 1.00 73.81 93 ARG A CA 1
ATOM 665 C C . ARG A 1 93 ? 12.623 -7.980 3.654 1.00 73.81 93 ARG A C 1
ATOM 667 O O . ARG A 1 93 ? 12.248 -8.149 4.805 1.00 73.81 93 ARG A O 1
ATOM 674 N N . LEU A 1 94 ? 12.208 -8.751 2.646 1.00 73.94 94 LEU A N 1
ATOM 675 C CA . LEU A 1 94 ? 11.263 -9.861 2.816 1.00 73.94 94 LEU A CA 1
ATOM 676 C C . LEU A 1 94 ? 11.777 -10.924 3.802 1.00 73.94 94 LEU A C 1
ATOM 678 O O . LEU A 1 94 ? 11.008 -11.449 4.600 1.00 73.94 94 LEU A O 1
ATOM 682 N N . ARG A 1 95 ? 13.073 -11.264 3.749 1.00 75.69 95 ARG A N 1
ATOM 683 C CA . ARG A 1 95 ? 13.682 -12.231 4.678 1.00 75.69 95 ARG A CA 1
ATOM 684 C C . ARG A 1 95 ? 13.776 -11.691 6.104 1.00 75.69 95 ARG A C 1
ATOM 686 O O . ARG A 1 95 ? 13.595 -12.473 7.030 1.00 75.69 95 ARG A O 1
ATOM 693 N N . ALA A 1 96 ? 14.040 -10.396 6.265 1.00 71.94 96 ALA A N 1
ATOM 694 C CA . ALA A 1 96 ? 14.084 -9.739 7.569 1.00 71.94 96 ALA A CA 1
ATOM 695 C C . ALA A 1 96 ? 12.684 -9.568 8.194 1.00 71.94 96 ALA A C 1
ATOM 697 O O . ALA A 1 96 ? 12.547 -9.596 9.411 1.00 71.94 96 ALA A O 1
ATOM 698 N N . ASP A 1 97 ? 11.642 -9.431 7.370 1.00 69.44 97 ASP A N 1
ATOM 699 C CA . ASP A 1 97 ? 10.265 -9.133 7.785 1.00 69.44 97 ASP A CA 1
ATOM 700 C C . ASP A 1 97 ? 9.320 -10.339 7.595 1.00 69.44 97 ASP A C 1
ATOM 702 O O . ASP A 1 97 ? 8.197 -10.208 7.117 1.00 69.44 97 ASP A O 1
ATOM 706 N N . ARG A 1 98 ? 9.790 -11.556 7.915 1.00 63.03 98 ARG A N 1
ATOM 707 C CA . ARG A 1 98 ? 9.038 -12.811 7.688 1.00 63.03 98 ARG A CA 1
ATOM 708 C C . ARG A 1 98 ? 7.810 -12.998 8.579 1.00 63.03 98 ARG A C 1
ATOM 710 O O . ARG A 1 98 ? 6.969 -13.834 8.255 1.00 63.03 98 ARG A O 1
ATOM 717 N N . ALA A 1 99 ? 7.717 -12.273 9.688 1.00 75.81 99 ALA A N 1
ATOM 718 C CA . ALA A 1 99 ? 6.635 -12.452 10.645 1.00 75.81 99 ALA A CA 1
ATOM 719 C C . ALA A 1 99 ? 5.352 -11.758 10.169 1.00 75.81 99 ALA A C 1
ATOM 721 O O . ALA A 1 99 ? 5.372 -10.640 9.644 1.00 75.81 99 ALA A O 1
ATOM 722 N N . ILE A 1 100 ? 4.224 -12.431 10.375 1.00 74.94 100 ILE A N 1
ATOM 723 C CA . ILE A 1 100 ? 2.908 -11.817 10.242 1.00 74.94 100 ILE A CA 1
ATOM 724 C C . ILE A 1 100 ? 2.753 -10.847 11.408 1.00 74.94 100 ILE A C 1
ATOM 726 O O . ILE A 1 100 ? 3.021 -11.199 12.551 1.00 74.94 100 ILE A O 1
ATOM 730 N N . ARG A 1 101 ? 2.414 -9.593 11.107 1.00 80.69 101 ARG A N 1
ATOM 731 C CA . ARG A 1 101 ? 2.356 -8.505 12.091 1.00 80.69 101 ARG A CA 1
ATOM 732 C C . ARG A 1 101 ? 1.161 -7.609 11.809 1.00 80.69 101 ARG A C 1
ATOM 734 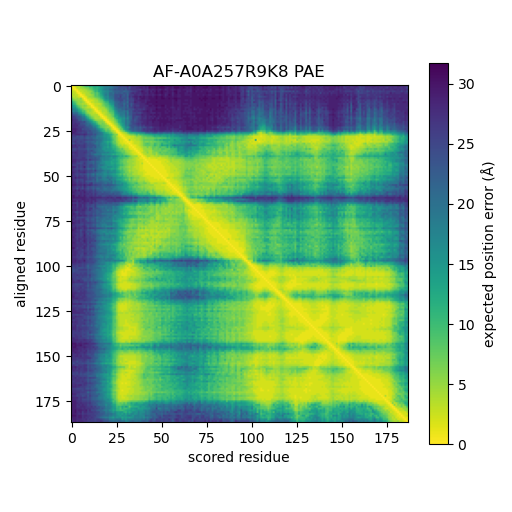O O . ARG A 1 101 ? 0.655 -7.584 10.683 1.00 80.69 101 ARG A O 1
ATOM 741 N N . ALA A 1 102 ? 0.736 -6.847 12.812 1.00 85.06 102 ALA A N 1
ATOM 742 C CA . ALA A 1 102 ? -0.218 -5.763 12.613 1.00 85.06 102 ALA A CA 1
ATOM 743 C C . ALA A 1 102 ? 0.425 -4.683 11.725 1.00 85.06 102 ALA A C 1
ATOM 745 O O . ALA A 1 102 ? 1.393 -4.035 12.113 1.00 85.06 102 ALA A O 1
ATOM 746 N N . ARG A 1 103 ? -0.081 -4.525 10.499 1.00 87.25 103 ARG A N 1
ATOM 747 C CA . ARG A 1 103 ? 0.362 -3.490 9.543 1.00 87.25 103 ARG A CA 1
ATOM 748 C C . ARG A 1 103 ? -0.496 -2.236 9.629 1.00 87.25 103 ARG A C 1
ATOM 750 O O . ARG A 1 103 ? -0.056 -1.156 9.244 1.00 87.25 103 ARG A O 1
ATOM 757 N N . ALA A 1 104 ? -1.715 -2.386 10.124 1.00 91.88 104 ALA A N 1
ATOM 758 C CA . ALA A 1 104 ? -2.575 -1.285 10.502 1.00 91.88 104 ALA A CA 1
ATOM 759 C C . ALA A 1 104 ? -3.461 -1.712 11.672 1.00 91.88 104 ALA A C 1
ATOM 761 O O . ALA A 1 104 ? -3.795 -2.892 11.793 1.00 91.88 104 ALA A O 1
ATOM 762 N N . VAL A 1 105 ? -3.858 -0.761 12.504 1.00 92.56 105 VAL A N 1
ATOM 763 C CA . VAL A 1 105 ? -4.872 -0.941 13.543 1.00 92.56 105 VAL A CA 1
ATOM 764 C C . VAL A 1 105 ? -6.012 0.014 13.231 1.00 92.56 105 VAL A C 1
ATOM 766 O O . VAL A 1 105 ? -5.793 1.206 13.027 1.00 92.56 105 VAL A O 1
ATOM 769 N N . ILE A 1 106 ? -7.220 -0.529 13.119 1.00 93.44 106 ILE A N 1
ATOM 770 C CA . ILE A 1 106 ? -8.438 0.226 12.833 1.00 93.44 106 ILE A CA 1
ATOM 771 C C . ILE A 1 106 ? -9.187 0.373 14.155 1.00 93.44 106 ILE A C 1
ATOM 773 O O . ILE A 1 106 ? -9.851 -0.563 14.610 1.00 93.44 106 ILE A O 1
ATOM 777 N N . GLY A 1 107 ? -9.026 1.535 14.779 1.00 91.50 107 GLY A N 1
ATOM 778 C CA . GLY A 1 107 ? -9.634 1.880 16.056 1.00 91.50 107 GLY A CA 1
ATOM 779 C C . GLY A 1 107 ? -10.930 2.671 15.897 1.00 91.50 107 GLY A C 1
ATOM 780 O O . GLY A 1 107 ? -11.459 2.853 14.797 1.00 91.50 107 GLY A O 1
ATOM 781 N N . VAL A 1 108 ? -11.450 3.141 17.030 1.00 90.19 108 VAL A N 1
ATOM 782 C CA . VAL A 1 108 ? -12.625 4.026 17.066 1.00 90.19 108 VAL A CA 1
ATOM 783 C C . VAL A 1 108 ? -12.267 5.423 16.560 1.00 90.19 108 VAL A C 1
ATOM 785 O O . VAL A 1 108 ? -13.027 5.982 15.782 1.00 90.19 108 VAL A O 1
ATOM 788 N N . GLU A 1 109 ? -11.086 5.928 16.920 1.00 89.81 109 GLU A N 1
ATOM 789 C CA . GLU A 1 109 ? -10.627 7.287 16.587 1.00 89.81 109 GLU A CA 1
ATOM 790 C C . GLU A 1 109 ? -10.102 7.424 15.152 1.00 89.81 109 GLU A C 1
ATOM 792 O O . GLU A 1 109 ? -10.156 8.493 14.541 1.00 89.81 109 GLU A O 1
ATOM 797 N N . GLY A 1 110 ? -9.607 6.330 14.572 1.00 92.75 110 GLY A N 1
ATOM 798 C CA . GLY A 1 110 ? -8.993 6.382 13.256 1.00 92.75 110 GLY A CA 1
ATOM 799 C C . GLY A 1 110 ? -8.278 5.104 12.848 1.00 92.75 110 GLY A C 1
ATOM 800 O O . GLY A 1 110 ? -8.524 4.014 13.371 1.00 92.75 110 GLY A O 1
ATOM 801 N N . ILE A 1 111 ? -7.363 5.256 11.896 1.00 93.88 111 ILE A N 1
ATOM 802 C CA . ILE A 1 111 ? -6.507 4.186 11.391 1.00 93.88 111 ILE A CA 1
ATOM 803 C C . ILE A 1 111 ? -5.056 4.523 11.718 1.00 93.88 111 ILE A C 1
ATOM 805 O O . ILE A 1 111 ? -4.521 5.524 11.246 1.00 93.88 111 ILE A O 1
ATOM 809 N N . THR A 1 112 ? -4.395 3.644 12.464 1.00 93.69 112 THR A N 1
ATOM 810 C CA . THR A 1 112 ? -2.954 3.721 12.724 1.00 93.69 112 THR A CA 1
ATOM 811 C C . THR A 1 112 ? -2.219 2.803 11.757 1.00 93.69 112 THR A C 1
ATOM 813 O O . THR A 1 112 ? -2.481 1.602 11.715 1.00 93.69 112 THR A O 1
ATOM 816 N N . LEU A 1 113 ? -1.308 3.347 10.952 1.00 92.44 113 LEU A N 1
ATOM 817 C CA . LEU A 1 113 ? -0.498 2.603 9.990 1.00 92.44 113 LEU A CA 1
ATOM 818 C C . LEU A 1 113 ? 0.877 2.279 10.578 1.00 92.44 113 LEU A C 1
ATOM 820 O O . LEU A 1 113 ? 1.636 3.181 10.914 1.00 92.44 113 LEU A O 1
ATOM 824 N N . HIS A 1 114 ? 1.244 0.999 10.601 1.00 87.62 114 HIS A N 1
ATOM 825 C CA . HIS A 1 114 ? 2.562 0.534 11.034 1.00 87.62 114 HIS A CA 1
ATOM 826 C C . HIS A 1 114 ? 3.422 0.205 9.809 1.00 87.62 114 HIS A C 1
ATOM 828 O O . HIS A 1 114 ? 3.397 -0.909 9.275 1.00 87.62 114 HIS A O 1
ATOM 834 N N . ARG A 1 115 ? 4.178 1.195 9.316 1.00 74.69 115 ARG A N 1
ATOM 835 C CA . ARG A 1 115 ? 5.053 1.026 8.137 1.00 74.69 115 ARG A CA 1
ATOM 836 C C . ARG A 1 115 ? 6.340 0.285 8.469 1.00 74.69 115 ARG A C 1
ATOM 838 O O . ARG A 1 115 ? 6.847 -0.477 7.644 1.00 74.69 115 ARG A O 1
ATOM 845 N N . LYS A 1 116 ? 6.871 0.525 9.664 1.00 72.19 116 LYS A N 1
ATOM 846 C CA . LYS A 1 116 ? 8.040 -0.145 10.241 1.00 72.19 116 LYS A CA 1
ATOM 847 C C . LYS A 1 116 ? 7.719 -0.496 11.696 1.00 72.19 116 LYS A C 1
ATOM 849 O O . LYS A 1 116 ? 6.825 0.123 12.264 1.00 72.19 116 LYS A O 1
ATOM 854 N N . PRO A 1 117 ? 8.455 -1.430 12.324 1.00 66.88 117 PRO A N 1
ATOM 855 C CA . PRO A 1 117 ? 8.200 -1.821 13.713 1.00 66.88 117 PRO A CA 1
ATOM 856 C C . PRO A 1 117 ? 8.194 -0.643 14.700 1.00 66.88 117 PRO A C 1
ATOM 858 O O . PRO A 1 117 ? 7.490 -0.696 15.696 1.00 66.88 117 PRO A O 1
ATOM 861 N N . ALA A 1 118 ? 8.952 0.416 14.401 1.00 72.38 118 ALA A N 1
ATOM 862 C CA . ALA A 1 118 ? 9.083 1.607 15.239 1.00 72.38 118 ALA A CA 1
ATOM 863 C C . ALA A 1 118 ? 8.342 2.845 14.695 1.00 72.38 118 ALA A C 1
ATOM 865 O O . ALA A 1 118 ? 8.481 3.921 15.261 1.00 72.38 118 ALA A O 1
ATOM 866 N N . ASP A 1 119 ? 7.614 2.724 13.580 1.00 81.25 119 ASP A N 1
ATOM 867 C CA . ASP A 1 119 ? 7.007 3.867 12.888 1.00 81.25 119 ASP A CA 1
ATOM 868 C C . ASP A 1 119 ? 5.498 3.649 12.755 1.00 81.25 119 ASP A C 1
ATOM 870 O O . ASP A 1 119 ? 5.051 2.780 11.991 1.00 81.25 119 ASP A O 1
ATOM 874 N N . ALA A 1 120 ? 4.738 4.409 13.545 1.00 87.00 120 ALA A N 1
ATOM 875 C CA . ALA A 1 120 ? 3.284 4.385 13.603 1.00 87.00 120 ALA A CA 1
ATOM 876 C C . ALA A 1 120 ? 2.734 5.764 13.211 1.00 87.00 120 ALA A C 1
ATOM 878 O O . ALA A 1 120 ? 2.978 6.756 13.892 1.00 87.00 120 ALA A O 1
ATOM 879 N N . GLU A 1 121 ? 1.982 5.817 12.114 1.00 91.94 121 GLU A N 1
ATOM 880 C CA . GLU A 1 121 ? 1.340 7.033 11.607 1.00 91.94 121 GLU A CA 1
ATOM 881 C C . GLU A 1 121 ? -0.161 6.932 11.906 1.00 91.94 121 GLU A C 1
ATOM 883 O O . GLU A 1 121 ? -0.845 6.071 11.348 1.00 91.94 121 GLU A O 1
ATOM 888 N N . HIS A 1 122 ? -0.671 7.757 12.822 1.00 93.31 122 HIS A N 1
ATOM 889 C CA . HIS A 1 122 ? -2.097 7.790 13.146 1.00 93.31 122 HIS A CA 1
ATOM 890 C C . HIS A 1 122 ? -2.842 8.761 12.225 1.00 93.31 122 HIS A C 1
ATOM 892 O O . HIS A 1 122 ? -2.394 9.884 12.000 1.00 93.31 122 HIS A O 1
ATOM 898 N N . HIS A 1 123 ? -3.990 8.327 11.710 1.00 94.12 123 HIS A N 1
ATOM 899 C CA . HIS A 1 123 ? -4.882 9.134 10.888 1.00 94.12 123 HIS A CA 1
ATOM 900 C C . HIS A 1 123 ? -6.292 9.092 11.466 1.00 94.12 123 HIS A C 1
ATOM 902 O O . HIS A 1 123 ? -6.917 8.027 11.463 1.00 94.12 123 HIS A O 1
ATOM 908 N N . ALA A 1 124 ? -6.796 10.240 11.916 1.00 94.00 124 ALA A N 1
ATOM 909 C CA . ALA A 1 124 ? -8.155 10.353 12.427 1.00 94.00 124 ALA A CA 1
ATOM 910 C C . ALA A 1 124 ? -9.182 10.128 11.307 1.00 94.00 124 ALA A C 1
ATOM 912 O O . ALA A 1 124 ? -8.917 10.401 10.132 1.00 94.00 124 ALA A O 1
ATOM 913 N N . TRP A 1 125 ? -10.386 9.660 11.645 1.00 94.19 125 TRP A N 1
ATOM 914 C CA . TRP A 1 125 ? -11.446 9.471 10.642 1.00 94.19 125 TRP A CA 1
ATOM 915 C C . TRP A 1 125 ? -11.838 10.765 9.918 1.00 94.19 125 TRP A C 1
ATOM 917 O O . TRP A 1 125 ? -12.196 10.726 8.739 1.00 94.19 125 TRP A O 1
ATOM 927 N N . THR A 1 126 ? -11.723 11.909 10.592 1.00 92.06 126 THR A N 1
ATOM 928 C CA . THR A 1 126 ? -11.954 13.249 10.032 1.00 92.06 126 THR A CA 1
ATOM 929 C C . THR A 1 126 ? -10.962 13.597 8.920 1.00 92.06 126 THR A C 1
ATOM 931 O O . THR A 1 126 ? -11.336 14.241 7.938 1.00 92.06 126 THR A O 1
ATOM 934 N N . ASP A 1 127 ? -9.734 13.085 8.989 1.00 93.81 127 ASP A N 1
ATOM 935 C CA . ASP A 1 127 ? -8.704 13.306 7.971 1.00 93.81 127 ASP A CA 1
ATOM 936 C C . ASP A 1 127 ? -8.846 12.348 6.785 1.00 93.81 127 ASP A C 1
ATOM 938 O O . ASP A 1 127 ? -8.271 12.568 5.719 1.00 93.81 127 ASP A O 1
ATOM 942 N N . ILE A 1 128 ? -9.618 11.270 6.925 1.00 94.81 128 ILE A N 1
ATOM 943 C CA . ILE A 1 128 ? -9.754 10.238 5.899 1.00 94.81 128 ILE A CA 1
ATOM 944 C C . ILE A 1 128 ? -10.965 10.559 5.014 1.00 94.81 128 ILE A C 1
ATOM 946 O O . ILE A 1 128 ? -12.121 10.425 5.407 1.00 94.81 128 ILE A O 1
ATOM 950 N N . ALA A 1 129 ? -10.706 10.946 3.763 1.00 93.56 129 ALA A N 1
ATOM 951 C CA . ALA A 1 129 ? -11.748 11.158 2.759 1.00 93.56 129 ALA A CA 1
ATOM 952 C C . ALA A 1 129 ? -12.378 9.838 2.296 1.00 93.56 129 ALA A C 1
ATOM 954 O O . ALA A 1 129 ? -13.575 9.769 2.035 1.00 93.56 129 ALA A O 1
ATOM 955 N N . SER A 1 130 ? -11.557 8.800 2.131 1.00 94.12 130 SER A N 1
ATOM 956 C CA . SER A 1 130 ? -12.011 7.440 1.829 1.00 94.12 130 SER A CA 1
ATOM 957 C C . SER A 1 130 ? -10.916 6.436 2.166 1.00 94.12 130 SER A C 1
ATOM 959 O O . SER A 1 130 ? -9.729 6.770 2.160 1.00 94.12 130 SER A O 1
ATOM 961 N N . ALA A 1 131 ? -11.314 5.200 2.438 1.00 95.31 131 ALA A N 1
ATOM 962 C CA . ALA A 1 131 ? -10.401 4.099 2.682 1.00 95.31 131 ALA A CA 1
ATOM 963 C C . ALA A 1 131 ? -10.935 2.840 2.000 1.00 95.31 131 ALA A C 1
ATOM 965 O O . ALA A 1 131 ? -12.126 2.546 2.074 1.00 95.31 131 ALA A O 1
ATOM 966 N N . ASP A 1 132 ? -10.048 2.112 1.332 1.00 95.38 132 ASP A N 1
ATOM 967 C CA . ASP A 1 132 ? -10.356 0.846 0.675 1.00 95.38 132 ASP A CA 1
ATOM 968 C C . ASP A 1 132 ? -9.320 -0.207 1.060 1.00 95.38 132 ASP A C 1
ATOM 970 O O . ASP A 1 132 ? -8.124 0.074 1.182 1.00 95.38 132 ASP A O 1
ATOM 974 N N . VAL A 1 133 ? -9.790 -1.433 1.245 1.00 94.50 133 VAL A N 1
ATOM 975 C CA . VAL A 1 133 ? -8.968 -2.567 1.646 1.00 94.50 133 VAL A CA 1
ATOM 976 C C . VAL A 1 133 ? -9.227 -3.745 0.719 1.00 94.50 133 VAL A C 1
ATOM 978 O O . VAL A 1 133 ? -10.361 -4.116 0.402 1.00 94.50 133 VAL A O 1
ATOM 981 N N . THR A 1 134 ? -8.128 -4.335 0.272 1.00 93.81 134 THR A N 1
ATOM 982 C CA . THR A 1 134 ? -8.087 -5.507 -0.601 1.00 93.81 134 THR A CA 1
ATOM 983 C C . THR A 1 134 ? -7.268 -6.610 0.065 1.00 93.81 134 THR A C 1
ATOM 985 O O . THR A 1 134 ? -6.675 -6.415 1.126 1.00 93.81 134 THR A O 1
ATOM 988 N N . ALA A 1 135 ? -7.165 -7.775 -0.572 1.00 90.12 135 ALA A N 1
ATOM 989 C CA . ALA A 1 135 ? -6.342 -8.873 -0.062 1.00 90.12 135 ALA A CA 1
ATOM 990 C C . ALA A 1 135 ? -4.830 -8.555 0.000 1.00 90.12 135 ALA A C 1
ATOM 992 O O . ALA A 1 135 ? -4.074 -9.299 0.623 1.00 90.12 135 ALA A O 1
ATOM 993 N N . THR A 1 136 ? -4.365 -7.480 -0.649 1.00 90.81 136 THR A N 1
ATOM 994 C CA . THR A 1 136 ? -2.928 -7.160 -0.776 1.00 90.81 136 THR A CA 1
ATOM 995 C C . THR A 1 136 ? -2.570 -5.709 -0.463 1.00 90.81 136 THR A C 1
ATOM 997 O O . THR A 1 136 ? -1.390 -5.389 -0.301 1.00 90.81 136 THR A O 1
ATOM 1000 N N . VAL A 1 137 ? -3.552 -4.808 -0.410 1.00 94.00 137 VAL A N 1
ATOM 1001 C CA . VAL A 1 137 ? -3.318 -3.374 -0.227 1.00 94.00 137 VAL A CA 1
ATOM 1002 C C . VAL A 1 137 ? -4.435 -2.743 0.596 1.00 94.00 137 VAL A C 1
ATOM 1004 O O . VAL A 1 137 ? -5.612 -2.919 0.277 1.00 94.00 137 VAL A O 1
ATOM 1007 N N . LEU A 1 138 ? -4.042 -1.933 1.579 1.00 94.75 138 LEU A N 1
ATOM 1008 C CA . LEU A 1 138 ? -4.877 -0.926 2.230 1.00 94.75 138 LEU A CA 1
ATOM 1009 C C . LEU A 1 138 ? -4.536 0.434 1.616 1.00 94.75 138 LEU A C 1
ATOM 1011 O O . LEU A 1 138 ? -3.378 0.856 1.649 1.00 94.75 138 LEU A O 1
ATOM 1015 N N . THR A 1 139 ? -5.524 1.111 1.037 1.00 96.25 139 THR A N 1
ATOM 1016 C CA . THR A 1 139 ? -5.387 2.461 0.483 1.00 96.25 139 THR A CA 1
ATOM 1017 C C . THR A 1 139 ? -6.214 3.432 1.313 1.00 96.25 139 THR A C 1
ATOM 1019 O O . THR A 1 139 ? -7.417 3.251 1.448 1.00 96.25 139 THR A O 1
ATOM 1022 N N . LEU A 1 140 ? -5.581 4.490 1.813 1.00 95.94 140 LEU A N 1
ATOM 1023 C CA . LEU A 1 140 ? -6.235 5.641 2.426 1.00 95.94 140 LEU A CA 1
ATOM 1024 C C . LEU A 1 140 ? -6.103 6.847 1.493 1.00 95.94 140 LEU A C 1
ATOM 1026 O O . LEU A 1 140 ? -5.034 7.102 0.929 1.00 95.94 140 LEU A O 1
ATOM 1030 N N . ILE A 1 141 ? -7.179 7.603 1.336 1.00 95.44 141 ILE A N 1
ATOM 1031 C CA . ILE A 1 141 ? -7.171 8.914 0.695 1.00 95.44 141 ILE A CA 1
ATOM 1032 C C . ILE A 1 141 ? -7.422 9.932 1.795 1.00 95.44 141 ILE A C 1
ATOM 1034 O O . ILE A 1 141 ? -8.523 9.999 2.333 1.00 95.44 141 ILE A O 1
ATOM 1038 N N . LEU A 1 142 ? -6.394 10.704 2.124 1.00 95.31 142 LEU A N 1
ATOM 1039 C CA . LEU A 1 142 ? -6.436 11.723 3.162 1.00 95.31 142 LEU A CA 1
ATOM 1040 C C . LEU A 1 142 ? -6.872 13.069 2.578 1.00 95.31 142 LEU A C 1
ATOM 1042 O O . LEU A 1 142 ? -6.521 13.409 1.439 1.00 95.31 142 LEU A O 1
ATOM 1046 N N . ARG A 1 143 ? -7.621 13.830 3.372 1.00 93.06 143 ARG A N 1
ATOM 1047 C CA . ARG A 1 143 ? -7.910 15.248 3.169 1.00 93.06 143 ARG A CA 1
ATOM 1048 C C . ARG A 1 143 ? -6.653 16.021 3.565 1.00 93.06 143 ARG A C 1
ATOM 1050 O O . ARG A 1 143 ? -6.201 15.936 4.696 1.00 93.06 143 ARG A O 1
ATOM 1057 N N . GLY A 1 144 ? -6.039 16.701 2.609 1.00 88.94 144 GLY A N 1
ATOM 1058 C CA . GLY A 1 144 ? -4.913 17.595 2.844 1.00 88.94 144 GLY A CA 1
ATOM 1059 C C . GLY A 1 144 ? -5.360 19.052 2.876 1.00 88.94 144 GLY A C 1
ATOM 1060 O O . GLY A 1 144 ? -6.455 19.401 2.424 1.00 88.94 144 GLY A O 1
ATOM 1061 N N . GLU A 1 145 ? -4.474 19.912 3.364 1.00 84.94 145 GLU A N 1
ATOM 1062 C CA . GLU A 1 145 ? -4.684 21.357 3.370 1.00 84.94 145 GLU A CA 1
ATOM 1063 C C . GLU A 1 145 ? -4.917 21.898 1.948 1.00 84.94 145 GLU A C 1
ATOM 1065 O O . GLU A 1 145 ? -4.311 21.450 0.964 1.00 84.94 145 GLU A O 1
ATOM 1070 N N . GLY A 1 146 ? -5.843 22.851 1.824 1.00 85.00 146 GLY A N 1
ATOM 1071 C CA . GLY A 1 146 ? -6.209 23.452 0.538 1.00 85.00 146 GLY A CA 1
ATOM 1072 C C . GLY A 1 146 ? -6.969 22.515 -0.409 1.00 85.00 146 GLY A C 1
ATOM 1073 O O . GLY A 1 146 ? -6.895 22.682 -1.624 1.00 85.00 146 GLY A O 1
ATOM 1074 N N . GLY A 1 147 ? -7.653 21.492 0.118 1.00 85.75 147 GLY A N 1
ATOM 1075 C CA . GLY A 1 147 ? -8.476 20.568 -0.674 1.00 85.75 147 GLY A CA 1
ATOM 1076 C C . GLY A 1 147 ? -7.680 19.530 -1.474 1.00 85.75 147 GLY A C 1
ATOM 1077 O O . GLY A 1 147 ? -8.263 18.742 -2.226 1.00 85.75 147 GLY A O 1
ATOM 1078 N N . LYS A 1 148 ? -6.352 19.486 -1.313 1.00 90.38 148 LYS A N 1
ATOM 1079 C 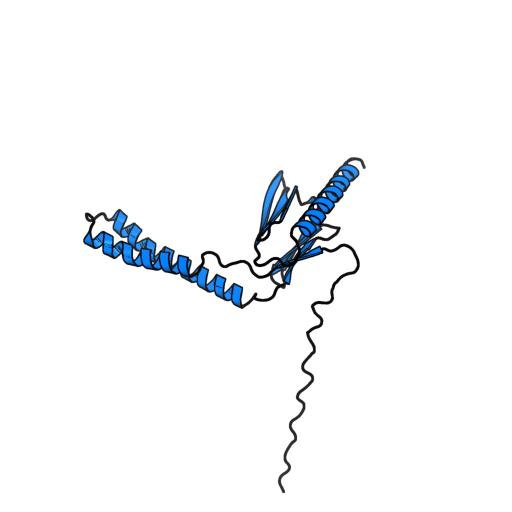CA . LYS A 1 148 ? -5.509 18.466 -1.946 1.00 90.38 148 LYS A CA 1
ATOM 1080 C C . LYS A 1 148 ? -5.801 17.102 -1.330 1.00 90.38 148 LYS A C 1
ATOM 1082 O O . LYS A 1 148 ? -5.921 16.971 -0.120 1.00 90.38 148 LYS A O 1
ATOM 1087 N N . ARG A 1 149 ? -5.883 16.057 -2.154 1.00 91.44 149 ARG A N 1
ATOM 108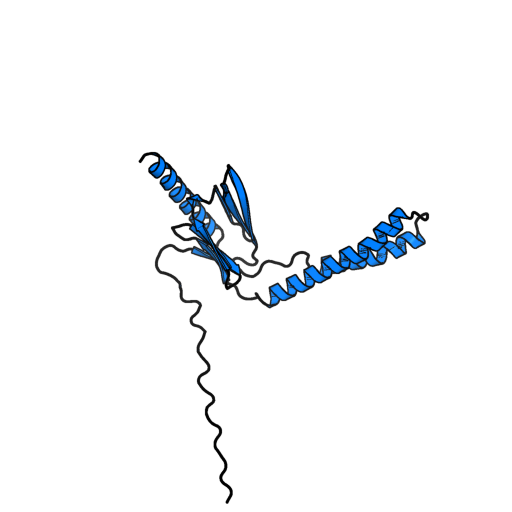8 C CA . ARG A 1 149 ? -6.052 14.675 -1.681 1.00 91.44 149 ARG A CA 1
ATOM 1089 C C . ARG A 1 149 ? -4.714 13.955 -1.691 1.00 91.44 149 ARG A C 1
ATOM 1091 O O . ARG A 1 149 ? -4.066 13.872 -2.733 1.00 91.44 149 ARG A O 1
ATOM 1098 N N . VAL A 1 150 ? -4.315 13.408 -0.547 1.00 94.12 150 VAL A N 1
ATOM 1099 C CA . VAL A 1 150 ? -3.055 12.670 -0.412 1.00 94.12 150 VAL A CA 1
ATOM 1100 C C . VAL A 1 150 ? -3.354 11.183 -0.323 1.00 94.12 150 VAL A C 1
ATOM 1102 O O . VAL A 1 150 ? -4.025 10.720 0.594 1.00 94.12 150 VAL A O 1
ATOM 1105 N N . ARG A 1 151 ? -2.833 10.406 -1.274 1.00 94.25 151 ARG A N 1
ATOM 1106 C CA . ARG A 1 151 ? -2.967 8.949 -1.248 1.00 94.25 151 ARG A CA 1
ATOM 1107 C C . ARG A 1 151 ? -1.872 8.327 -0.384 1.00 94.25 151 ARG A C 1
ATOM 1109 O O . ARG A 1 151 ? -0.681 8.566 -0.595 1.00 94.25 151 ARG A O 1
ATOM 1116 N N . ARG A 1 152 ? -2.275 7.470 0.549 1.00 94.00 152 ARG A N 1
ATOM 1117 C CA . ARG A 1 152 ? -1.403 6.608 1.350 1.00 94.00 152 ARG A CA 1
ATOM 1118 C C . ARG A 1 152 ? -1.768 5.159 1.068 1.00 94.00 152 ARG A C 1
ATOM 1120 O O . ARG A 1 152 ? -2.938 4.808 1.039 1.00 94.00 152 ARG A O 1
ATOM 1127 N N . ALA A 1 153 ? -0.776 4.319 0.801 1.00 91.00 153 ALA A N 1
ATOM 1128 C CA . ALA A 1 153 ? -1.011 2.907 0.530 1.00 91.00 153 ALA A CA 1
ATOM 1129 C C . ALA A 1 153 ? -0.028 2.054 1.323 1.00 91.00 153 ALA A C 1
ATOM 1131 O O . ALA A 1 153 ? 1.182 2.277 1.257 1.00 91.00 153 ALA A O 1
ATOM 1132 N N . VAL A 1 154 ? -0.556 1.064 2.034 1.00 90.75 154 VAL A N 1
ATOM 1133 C CA . VAL A 1 154 ? 0.229 0.032 2.706 1.00 90.75 154 VAL A CA 1
ATOM 1134 C C . VAL A 1 154 ? 0.012 -1.267 1.952 1.00 90.75 154 VAL A C 1
ATOM 1136 O O . VAL A 1 154 ? -1.106 -1.771 1.854 1.00 90.75 154 VAL A O 1
ATOM 1139 N N . ARG A 1 155 ? 1.094 -1.779 1.366 1.00 90.38 155 ARG A N 1
ATOM 1140 C CA . ARG A 1 155 ? 1.099 -3.063 0.665 1.00 90.38 155 ARG A CA 1
ATOM 1141 C C . ARG A 1 155 ? 1.497 -4.155 1.641 1.00 90.38 155 ARG A C 1
ATOM 1143 O O . ARG A 1 155 ? 2.417 -3.967 2.432 1.00 90.38 155 ARG A O 1
ATOM 1150 N N . TYR A 1 156 ? 0.848 -5.298 1.534 1.00 89.25 156 TYR A N 1
ATOM 1151 C CA . TYR A 1 156 ? 1.131 -6.471 2.344 1.00 89.25 156 TYR A CA 1
ATOM 1152 C C . TYR A 1 156 ? 0.928 -7.748 1.529 1.00 89.25 156 TYR A C 1
ATOM 1154 O O . TYR A 1 156 ? 0.381 -7.741 0.424 1.00 89.25 156 TYR A O 1
ATOM 1162 N N . GLY A 1 157 ? 1.436 -8.857 2.050 1.00 83.06 157 GLY A N 1
ATOM 1163 C CA . GLY A 1 157 ? 1.234 -10.187 1.490 1.00 83.06 157 GLY A CA 1
ATOM 1164 C C . GLY A 1 157 ? 0.529 -11.069 2.507 1.00 83.06 157 GLY A C 1
ATOM 1165 O O . GLY A 1 157 ? 0.766 -10.919 3.694 1.00 83.06 157 GLY A O 1
ATOM 1166 N N . ARG A 1 158 ? -0.312 -12.003 2.045 1.00 83.69 158 ARG A N 1
ATOM 1167 C CA . ARG A 1 158 ? -0.985 -13.003 2.897 1.00 83.69 158 ARG A CA 1
ATOM 1168 C C . ARG A 1 158 ? -1.684 -12.361 4.110 1.00 83.69 158 ARG A C 1
ATOM 1170 O O . ARG A 1 158 ? -1.185 -12.401 5.230 1.00 83.69 158 ARG A O 1
ATOM 1177 N N . LEU A 1 159 ? -2.822 -11.734 3.838 1.00 89.25 159 LEU A N 1
ATOM 1178 C CA . LEU A 1 159 ? -3.700 -11.170 4.854 1.00 89.25 159 LEU A CA 1
ATOM 1179 C C . LEU A 1 159 ? -4.335 -12.299 5.687 1.00 89.25 159 LEU A C 1
ATOM 1181 O O . LEU A 1 159 ? -4.894 -13.228 5.108 1.00 89.25 159 LEU A O 1
ATOM 1185 N N . GLU A 1 160 ? -4.236 -12.223 7.015 1.00 89.25 160 GLU A N 1
ATOM 1186 C CA . GLU A 1 160 ? -4.893 -13.172 7.929 1.00 89.25 160 GLU A CA 1
ATOM 1187 C C . GLU A 1 160 ? -6.282 -12.698 8.346 1.00 89.25 160 GLU A C 1
ATOM 1189 O O . GLU A 1 160 ? -7.215 -13.494 8.418 1.00 89.25 160 GLU A O 1
ATOM 1194 N N . THR A 1 161 ? -6.434 -11.397 8.601 1.00 88.50 161 THR A N 1
ATOM 1195 C CA . THR A 1 161 ? -7.732 -10.822 8.960 1.00 88.50 161 THR A CA 1
ATOM 1196 C C . THR A 1 161 ? -8.659 -10.823 7.735 1.00 88.50 161 THR A C 1
ATOM 1198 O O . THR A 1 161 ? -8.290 -10.236 6.718 1.00 88.50 161 THR A O 1
ATOM 1201 N N . PRO A 1 162 ? -9.871 -11.407 7.794 1.00 91.38 162 PRO A N 1
ATOM 1202 C CA . PRO A 1 162 ? -10.819 -11.377 6.680 1.00 91.38 162 PRO A CA 1
ATOM 1203 C C . PRO A 1 162 ? -11.072 -9.954 6.163 1.00 91.38 162 PRO A C 1
ATOM 1205 O O . PRO A 1 162 ? -11.301 -9.022 6.945 1.00 91.38 162 PRO A O 1
ATOM 1208 N N . VAL A 1 163 ? -11.040 -9.784 4.837 1.00 92.81 163 VAL A N 1
ATOM 1209 C CA . VAL A 1 163 ? -11.182 -8.474 4.175 1.00 92.81 163 VAL A CA 1
ATOM 1210 C C . VAL A 1 163 ? -12.533 -7.848 4.516 1.00 92.81 163 VAL A C 1
ATOM 1212 O O . VAL A 1 163 ? -12.633 -6.638 4.698 1.00 92.81 163 VAL A O 1
ATOM 1215 N N . GLU A 1 164 ? -13.566 -8.671 4.641 1.00 93.62 164 GLU A N 1
ATOM 1216 C CA . GLU A 1 164 ? -14.943 -8.282 4.920 1.00 93.62 164 GLU A CA 1
ATOM 1217 C C . GLU A 1 164 ? -15.061 -7.614 6.292 1.00 93.62 164 GLU A C 1
ATOM 1219 O O . GLU A 1 164 ? -15.722 -6.583 6.416 1.00 93.62 164 GLU A O 1
ATOM 1224 N N . MET A 1 165 ? -14.359 -8.138 7.305 1.00 92.38 165 MET A N 1
ATOM 1225 C CA . MET A 1 165 ? -14.337 -7.536 8.641 1.00 92.38 165 MET A CA 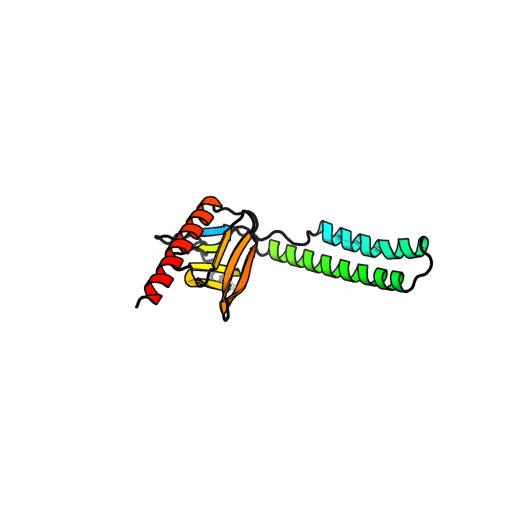1
ATOM 1226 C C . MET A 1 165 ? -13.651 -6.169 8.623 1.00 92.38 165 MET A C 1
ATOM 1228 O O . MET A 1 165 ? -14.172 -5.205 9.184 1.00 92.38 165 MET A O 1
ATOM 1232 N N . LEU A 1 166 ? -12.515 -6.062 7.925 1.00 92.62 166 LEU A N 1
ATOM 1233 C CA . LEU A 1 166 ? -11.787 -4.800 7.775 1.00 92.62 166 LEU A CA 1
ATOM 1234 C C . LEU A 1 166 ? -12.634 -3.759 7.033 1.00 92.62 166 LEU A C 1
ATOM 1236 O O . LEU A 1 166 ? -12.740 -2.620 7.484 1.00 92.62 166 LEU A O 1
ATOM 1240 N N . ARG A 1 167 ? -13.293 -4.154 5.935 1.00 93.88 167 ARG A N 1
ATOM 1241 C CA . ARG A 1 167 ? -14.213 -3.289 5.179 1.00 93.88 167 ARG A CA 1
ATOM 1242 C C . ARG A 1 167 ? -15.381 -2.825 6.033 1.00 93.88 167 ARG A C 1
ATOM 1244 O O . ARG A 1 167 ? -15.681 -1.635 6.033 1.00 93.88 167 ARG A O 1
ATOM 1251 N N . GLY A 1 168 ? -16.011 -3.738 6.771 1.00 92.81 168 GLY A N 1
ATOM 1252 C CA . GLY A 1 168 ? -17.114 -3.417 7.673 1.00 92.81 168 GLY A CA 1
ATOM 1253 C C . GLY A 1 168 ? -16.705 -2.386 8.723 1.00 92.81 168 GLY A C 1
ATOM 1254 O O . GLY A 1 168 ? -17.407 -1.393 8.918 1.00 92.81 168 GLY A O 1
ATOM 1255 N N . ARG A 1 169 ? -15.524 -2.563 9.330 1.00 92.62 169 ARG A N 1
ATOM 1256 C CA . ARG A 1 169 ? -14.993 -1.632 10.331 1.00 92.62 169 ARG A CA 1
ATOM 1257 C C . ARG A 1 169 ? -14.649 -0.266 9.739 1.00 92.62 169 ARG A C 1
ATOM 1259 O O . ARG A 1 169 ? -15.021 0.747 10.321 1.00 92.62 169 ARG A O 1
ATOM 1266 N N . ILE A 1 170 ? -14.014 -0.224 8.567 1.00 93.44 170 ILE A N 1
ATOM 1267 C CA . ILE A 1 170 ? -13.709 1.028 7.854 1.00 93.44 170 ILE A CA 1
ATOM 1268 C C . ILE A 1 170 ? -14.995 1.774 7.487 1.00 93.44 170 ILE A C 1
ATOM 1270 O O . ILE A 1 170 ? -15.109 2.972 7.731 1.00 93.44 170 ILE A O 1
ATOM 1274 N N . ALA A 1 171 ? -15.989 1.071 6.941 1.00 93.56 171 ALA A N 1
ATOM 1275 C CA . ALA A 1 171 ? -17.273 1.664 6.581 1.00 93.56 171 ALA A CA 1
ATOM 1276 C C . ALA A 1 171 ? -18.045 2.172 7.808 1.00 93.56 171 ALA A C 1
ATOM 1278 O O . ALA A 1 171 ? -18.815 3.126 7.706 1.00 93.56 171 ALA A O 1
ATOM 1279 N N . GLN A 1 172 ? -17.879 1.536 8.970 1.00 92.94 172 GLN A N 1
ATOM 1280 C CA . GLN A 1 172 ? -18.413 2.041 10.232 1.00 92.94 172 GLN A CA 1
ATOM 1281 C C . GLN A 1 172 ? -17.676 3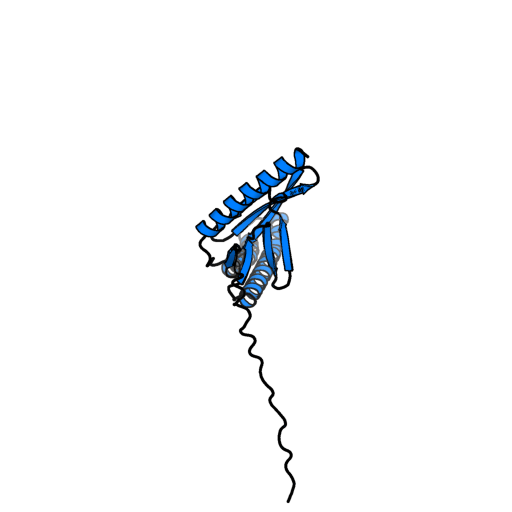.314 10.671 1.00 92.94 172 GLN A C 1
ATOM 1283 O O . GLN A 1 172 ? -18.330 4.324 10.908 1.00 92.94 172 GLN A O 1
ATOM 1288 N N . GLY A 1 173 ? -16.341 3.294 10.708 1.00 90.38 173 GLY A N 1
ATOM 1289 C CA . GLY A 1 173 ? -15.521 4.437 11.124 1.00 90.38 173 GLY A CA 1
ATOM 1290 C C . GLY A 1 173 ? -15.730 5.683 10.262 1.00 90.38 173 GLY A C 1
ATOM 1291 O O . GLY A 1 173 ? -15.919 6.772 10.792 1.00 90.38 173 GLY A O 1
ATOM 1292 N N . LEU A 1 174 ? -15.814 5.525 8.936 1.00 91.88 174 LEU A N 1
ATOM 1293 C CA . LEU A 1 174 ? -16.086 6.637 8.015 1.00 91.88 174 LEU A CA 1
ATOM 1294 C C . LEU A 1 174 ? -17.472 7.265 8.220 1.00 91.88 174 LEU A C 1
ATOM 1296 O O . LEU A 1 174 ? -17.617 8.476 8.066 1.00 91.88 174 LEU A O 1
ATOM 1300 N N . ARG A 1 175 ? -18.488 6.464 8.575 1.00 90.69 175 ARG A N 1
ATOM 1301 C CA . ARG A 1 175 ? -19.832 6.978 8.887 1.00 90.69 175 ARG A CA 1
ATOM 1302 C C . ARG A 1 175 ? -19.826 7.786 10.181 1.00 90.69 175 ARG A C 1
ATOM 1304 O O . ARG A 1 175 ? -20.351 8.894 10.195 1.00 90.69 175 ARG A O 1
ATOM 1311 N N . THR A 1 176 ? -19.188 7.265 11.227 1.00 86.62 176 THR A N 1
ATOM 1312 C CA . THR A 1 176 ? -19.083 7.956 12.519 1.00 86.62 176 THR A CA 1
ATOM 1313 C C . THR A 1 176 ? -18.245 9.233 12.412 1.00 86.62 176 THR A C 1
ATOM 1315 O O . THR A 1 176 ? -18.669 10.286 12.879 1.00 86.62 176 THR A O 1
ATOM 1318 N N . GLY A 1 177 ? -17.094 9.186 11.737 1.00 80.50 177 GLY A N 1
ATOM 1319 C CA . GLY A 1 177 ? -16.236 10.359 11.549 1.00 80.50 177 GLY A CA 1
ATOM 1320 C C . GLY A 1 177 ? -16.896 11.470 10.729 1.00 80.50 177 GLY A C 1
ATOM 1321 O O . GLY A 1 177 ? -16.699 12.643 11.029 1.00 80.50 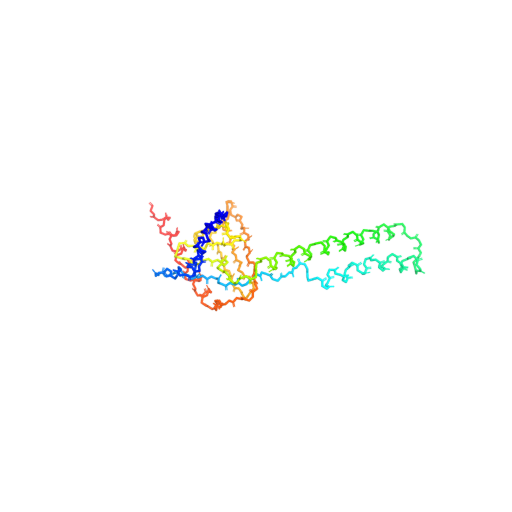177 GLY A O 1
ATOM 1322 N N . GLY A 1 178 ? -17.728 11.115 9.742 1.00 73.75 178 GLY A N 1
ATOM 1323 C CA . GLY A 1 178 ? -18.515 12.086 8.978 1.00 73.75 178 GLY A CA 1
ATOM 1324 C C . GLY A 1 178 ? -19.546 12.828 9.833 1.00 73.75 178 GLY A C 1
ATOM 1325 O O . GLY A 1 178 ? -19.657 14.045 9.720 1.00 73.75 178 GLY A O 1
ATOM 1326 N N . SER A 1 179 ? -20.243 12.121 10.732 1.00 68.12 179 SER A N 1
ATOM 1327 C CA . SER A 1 179 ? -21.239 12.742 11.620 1.00 68.12 179 SER A CA 1
ATOM 1328 C C . SER A 1 179 ? -20.642 13.717 12.640 1.00 68.12 179 SER A C 1
ATOM 1330 O O . SER A 1 179 ? -21.300 14.684 13.008 1.00 68.12 179 SER A O 1
ATOM 1332 N N . VAL A 1 180 ? -19.392 13.506 13.068 1.00 64.69 180 VAL A N 1
ATOM 1333 C CA . VAL A 1 180 ? -18.715 14.413 14.014 1.00 64.69 180 VAL A CA 1
ATOM 1334 C C . VAL A 1 180 ? -18.409 15.762 13.356 1.00 64.69 180 VAL A C 1
ATOM 1336 O O . VAL A 1 180 ? -18.582 16.797 13.984 1.00 64.69 180 VAL A O 1
ATOM 1339 N N . THR A 1 181 ? -18.030 15.777 12.074 1.00 61.62 181 THR A N 1
ATOM 1340 C CA . THR A 1 181 ? -17.707 17.024 11.355 1.00 61.62 181 THR A CA 1
ATOM 1341 C C . THR A 1 181 ? -18.930 17.914 11.099 1.00 61.62 181 THR A C 1
ATOM 1343 O O . THR A 1 181 ? -18.784 19.127 11.007 1.00 61.62 181 THR A O 1
ATOM 1346 N N . GLU A 1 182 ? -20.129 17.339 10.972 1.00 62.53 182 GLU A N 1
ATOM 1347 C CA . GLU A 1 182 ? -21.367 18.104 10.751 1.00 62.53 182 GLU A CA 1
ATOM 1348 C C . GLU A 1 182 ? -21.892 18.735 12.051 1.00 62.53 182 GLU A C 1
ATOM 1350 O O . GLU A 1 182 ? -22.366 19.868 12.039 1.00 62.53 182 GLU A O 1
ATOM 1355 N N . ALA A 1 183 ? -21.740 18.042 13.185 1.00 61.44 183 ALA A N 1
ATOM 1356 C CA . ALA A 1 183 ? -22.118 18.564 14.497 1.00 61.44 183 ALA A CA 1
ATOM 1357 C C . ALA A 1 183 ? -21.233 19.744 14.945 1.00 61.44 183 ALA A C 1
ATOM 1359 O O . ALA A 1 183 ? -21.754 20.719 15.478 1.00 61.44 183 ALA A O 1
ATOM 1360 N N . ASP A 1 184 ? -19.928 19.685 14.665 1.00 57.19 184 ASP A N 1
ATOM 1361 C CA . ASP A 1 184 ? -18.953 20.736 15.014 1.00 57.19 184 ASP A CA 1
ATOM 1362 C C . ASP A 1 184 ? -19.110 22.017 14.164 1.00 57.19 184 ASP A C 1
ATOM 1364 O O . ASP A 1 184 ? -18.603 23.074 14.519 1.00 57.19 184 ASP A O 1
ATOM 1368 N N . GLN A 1 185 ? -19.815 21.949 13.026 1.00 55.50 185 GLN A N 1
ATOM 1369 C CA . GLN A 1 185 ? -20.123 23.125 12.194 1.00 55.50 185 GLN A CA 1
ATOM 1370 C C . GLN A 1 185 ? -21.383 23.877 12.642 1.00 55.50 185 GLN A C 1
ATOM 1372 O O . GLN A 1 185 ? -21.647 24.971 12.142 1.00 55.50 185 GLN A O 1
ATOM 1377 N N . LEU A 1 186 ? -22.177 23.290 13.539 1.00 53.47 186 LEU A N 1
ATOM 1378 C CA . LEU A 1 186 ? -23.449 23.847 14.010 1.00 53.47 186 LEU A CA 1
ATOM 1379 C C . LEU A 1 186 ? -23.355 24.482 15.409 1.00 53.47 186 LEU A C 1
ATOM 1381 O O . LEU A 1 186 ? -24.350 25.038 15.878 1.00 53.47 186 LEU A O 1
ATOM 1385 N N . SER A 1 187 ? -22.190 24.403 16.058 1.00 48.28 187 SER A N 1
ATOM 1386 C CA . SER A 1 187 ? -21.862 25.048 17.339 1.00 48.28 187 SER A CA 1
ATOM 1387 C C . SER A 1 187 ? -21.008 26.292 17.141 1.00 48.28 187 SER A C 1
ATOM 1389 O O . SER A 1 187 ? -21.288 27.304 17.818 1.00 48.28 187 SER A O 1
#

Secondary structure (DSSP, 8-state):
------------------SS----SSS-EEEEEEPPPPSS-HHHHHHHHHHHHHHHHHHHHHS---HHHHHHHHHHHHHHHHHHHHHHHHHHHHHHT-S-EEEEEE-SSEEEEEEETTEEEEEEGGGEEEEEE-SSEEEEEEEPGGG-EEEEEEE-EEE-S-HHHHHHHHHHHHHHHHHHHHHTT--

Radius of gyration: 26.02 Å; Cα contacts (8 Å, |Δi|>4): 243; chains: 1; bounding box: 70×54×85 Å

Nearest PDB structures (foldseek):
  6ibe-assembly1_A  TM=4.352E-01  e=5.517E-03  Homo sapiens
  2rmk-assembly1_B  TM=7.068E-01  e=4.394E-01  Homo sapiens
  7c1m-assembly1_A  TM=6.042E-01  e=1.448E-01  Saccharolobus solfataricus 98/2
  4bne-assembly1_B  TM=7.584E-01  e=2.322E+00  Gallus gallus
  2efk-assembly1_A-2  TM=5.980E-01  e=5.505E+00  Homo sapiens

Mean predicted aligned error: 12.35 Å

Solvent-accessible surface area (backbone atoms only — not comparable to full-atom values): 10720 Å² total; per-residue (Å²): 138,81,88,76,86,79,86,81,73,89,70,83,82,72,87,81,84,74,80,84,74,74,77,67,93,73,78,62,48,59,43,33,26,23,47,44,72,53,73,56,45,56,71,56,21,49,48,46,25,52,49,20,61,46,46,44,59,49,47,74,75,75,48,80,94,45,71,67,60,54,53,53,34,64,48,33,38,55,55,13,52,52,40,37,51,47,16,52,52,37,48,51,50,40,67,75,40,67,62,69,39,67,43,28,39,39,41,83,68,26,42,34,37,36,85,45,101,88,41,76,51,77,41,45,30,76,40,43,73,45,74,52,70,53,76,45,38,41,37,40,33,29,61,40,82,93,80,42,74,46,80,45,75,51,67,30,22,69,55,71,50,58,57,65,60,54,48,52,51,50,59,48,36,49,53,55,28,53,55,53,60,58,57,69,73,76,112

Foldseek 3Di:
DDDDDDDDDPDDDDPPVPPPPPPPPDAKDFFWFAAFDQPPALVVLVVQLVCLVVQLVCCVPPHDDDVVSNVVSVCSNVSSVVSNVSNVVSVVVNVVRGDGDRQWMQGLQAIWGPQDPPDIDGDGLLQFPAWADDQFKTWTWGQDPPRDTDIDMDGGHGTPPDRVVVVVSRVVSNVVSVVVVVVVVVD

pLDDT: mean 79.37, std 14.46, range [41.09, 96.25]